Protein AF-A0A7X9HTW2-F1 (afdb_monomer_lite)

Radius of gyration: 20.43 Å; chains: 1; bounding box: 56×46×60 Å

Foldseek 3Di:
DVLLVLLVVLVCQQQPDDPDADPVRHGQDGSNCCQCCQLLVLLPDDPDPPDDNPPFPPQVSVVVCVVVVVRSLVSLVSLLVSLVSSLVSLVVQLPDPVHPNLVSLQSNLVSLVSNLSSLLVVLLVVLVVLVVVLPPPPVDDDDPDDDDPDDPVVNLVSLLVSLVVNLVSLVVSLVSLVVSLVSCVVRDDPVCNVSVVLSSCLSNQVSVLSNVCSVPDRSNRDDDDSNHPPVSQDPSNVVSD

pLDDT: mean 85.93, std 16.53, range [37.41, 98.69]

Sequence (241 aa):
YDKARRAFELIDLITETRSENYQDGTPVLSKHDILFFTLSYYIYSYVSKGKPYPRIFPGEALSKINANRTEYLREIYEIASMAKEASMLFSEVAADPRCNTKLAKRFLYEVENYYCLAEDFLALIKMMDIADELKMPSNDGDDDNCNDNCNDNCTDTYRKTIIEKIKNMALERKIGRLVLMTRLEETKEEFLLASHMRNHSIFMQFFADLEGYLANTRPEEVKLNFYDMRYLESEAFKKLR

Secondary structure (DSSP, 8-state):
-HHHHHHHHHHHHHHPPP--B-TTSPBPPPHHHHIIIIITHHHH----TTS----STTHHHHHHHHHTHHHHHHHHHHHHHHHHHHHHHHHHHHH-TTS-HHHHHHHHHHHHHHHHHHHHHHHHHHHHHHHHTTT---S--------S-S-HHHHHHHHHHHHHHHHHHHHHHHHHHHHHHHHHHHHS-HHHHHHHHHHHHHHHHHHHHHHHHHHHS-GGG----TT--GGG--HHHHHH-

Structure (mmCIF, N/CA/C/O backbone):
data_AF-A0A7X9HTW2-F1
#
_entry.id   AF-A0A7X9HTW2-F1
#
loop_
_atom_site.group_PDB
_atom_site.id
_atom_site.type_symbol
_atom_site.label_atom_id
_atom_site.label_alt_id
_atom_site.label_comp_id
_atom_site.label_asym_id
_atom_site.label_entity_id
_atom_site.label_seq_id
_atom_site.pdbx_PDB_ins_code
_atom_site.Cartn_x
_atom_site.Cartn_y
_atom_site.Cartn_z
_atom_site.occupancy
_atom_site.B_iso_or_equiv
_atom_site.auth_seq_id
_atom_site.auth_comp_id
_atom_site.auth_asym_id
_atom_site.auth_atom_id
_atom_site.pdbx_PDB_model_num
ATOM 1 N N . TYR A 1 1 ? 5.437 0.315 -29.042 1.00 76.06 1 TYR A N 1
ATOM 2 C CA . TYR A 1 1 ? 6.368 1.393 -28.662 1.00 76.06 1 TYR A CA 1
ATOM 3 C C . TYR A 1 1 ? 5.668 2.511 -27.896 1.00 76.06 1 TYR A C 1
ATOM 5 O O . TYR A 1 1 ? 6.104 2.776 -26.785 1.00 76.06 1 TYR A O 1
ATOM 13 N N . ASP A 1 2 ? 4.562 3.090 -28.385 1.00 93.06 2 ASP A N 1
ATOM 14 C CA . ASP A 1 2 ? 3.887 4.208 -27.689 1.00 93.06 2 ASP A CA 1
ATOM 15 C C . ASP A 1 2 ? 3.425 3.887 -26.260 1.00 93.06 2 ASP A C 1
ATOM 17 O O . ASP A 1 2 ? 3.603 4.708 -25.368 1.00 93.06 2 ASP A O 1
ATOM 21 N N . LYS A 1 3 ? 2.918 2.668 -26.015 1.00 95.56 3 LYS A N 1
ATOM 22 C CA . LYS A 1 3 ? 2.496 2.222 -24.672 1.00 95.56 3 LYS A CA 1
ATOM 23 C C . LYS A 1 3 ? 3.639 2.241 -23.659 1.00 95.56 3 LYS A C 1
ATOM 25 O O . LYS A 1 3 ? 3.479 2.766 -22.567 1.00 95.56 3 LYS A O 1
ATOM 30 N N . ALA A 1 4 ? 4.798 1.702 -24.041 1.00 95.06 4 ALA A N 1
ATOM 31 C CA . ALA A 1 4 ? 5.977 1.702 -23.183 1.00 95.06 4 ALA A CA 1
ATOM 32 C C . ALA A 1 4 ? 6.474 3.133 -22.933 1.00 95.06 4 ALA A C 1
ATOM 34 O O . ALA A 1 4 ? 6.753 3.473 -21.792 1.00 95.06 4 ALA A O 1
ATOM 35 N N . ARG A 1 5 ? 6.521 3.983 -23.973 1.00 97.19 5 ARG A N 1
ATOM 36 C CA . ARG A 1 5 ? 6.909 5.395 -23.827 1.00 97.19 5 ARG A CA 1
ATOM 37 C C . ARG A 1 5 ? 6.004 6.117 -22.828 1.00 97.19 5 ARG A C 1
ATOM 39 O O . ARG A 1 5 ? 6.511 6.691 -21.878 1.00 97.19 5 ARG A O 1
ATOM 46 N N . ARG A 1 6 ? 4.683 6.014 -22.997 1.00 97.94 6 ARG A N 1
ATOM 47 C CA . ARG A 1 6 ? 3.708 6.615 -22.078 1.00 97.94 6 ARG A CA 1
ATOM 48 C C . ARG A 1 6 ? 3.865 6.094 -20.649 1.00 97.94 6 ARG A C 1
ATOM 50 O O . ARG A 1 6 ? 3.811 6.870 -19.705 1.00 97.94 6 ARG A O 1
ATOM 57 N N . ALA A 1 7 ? 4.077 4.791 -20.482 1.00 97.75 7 ALA A N 1
ATOM 58 C CA . ALA A 1 7 ? 4.269 4.211 -19.159 1.00 97.75 7 ALA A CA 1
ATOM 59 C C . ALA A 1 7 ? 5.541 4.742 -18.470 1.00 97.75 7 ALA A C 1
ATOM 61 O O . ALA A 1 7 ? 5.517 4.990 -17.268 1.00 97.75 7 ALA A O 1
ATOM 62 N N . PHE A 1 8 ? 6.620 4.979 -19.224 1.00 97.81 8 PHE A N 1
ATOM 63 C CA . PHE A 1 8 ? 7.820 5.633 -18.698 1.00 97.81 8 PHE A CA 1
ATOM 64 C C . PHE A 1 8 ? 7.604 7.115 -18.387 1.00 97.81 8 PHE A C 1
ATOM 66 O O . PHE A 1 8 ? 7.997 7.540 -17.311 1.00 97.81 8 PHE A O 1
ATOM 73 N N . GLU A 1 9 ? 6.899 7.869 -19.236 1.00 98.06 9 GLU A N 1
ATOM 74 C CA . GLU A 1 9 ? 6.529 9.265 -18.938 1.00 98.06 9 GLU A CA 1
ATOM 75 C C . GLU A 1 9 ? 5.760 9.375 -17.607 1.00 98.06 9 GLU A C 1
ATOM 77 O O . GLU A 1 9 ? 5.984 10.293 -16.824 1.00 98.06 9 GLU A O 1
ATOM 82 N N . LEU A 1 10 ? 4.870 8.419 -17.320 1.00 98.31 10 LEU A N 1
ATOM 83 C CA . LEU A 1 10 ? 4.146 8.357 -16.047 1.00 98.31 10 LEU A CA 1
ATOM 84 C C . LEU A 1 10 ? 5.067 8.042 -14.862 1.00 98.31 10 LEU A C 1
ATOM 86 O O . LEU A 1 10 ? 4.912 8.646 -13.803 1.00 98.31 10 LEU A O 1
ATOM 90 N N . ILE A 1 11 ? 6.021 7.118 -15.023 1.00 97.12 11 ILE A N 1
ATOM 91 C CA . ILE A 1 11 ? 7.034 6.838 -13.991 1.00 97.12 11 ILE A CA 1
ATOM 92 C C . ILE A 1 11 ? 7.861 8.095 -13.712 1.00 97.12 11 ILE A C 1
ATOM 94 O O . ILE A 1 11 ? 8.059 8.438 -12.546 1.00 97.12 11 ILE A O 1
ATOM 98 N N . ASP A 1 12 ? 8.305 8.789 -14.758 1.00 96.44 12 ASP A N 1
ATOM 99 C CA . ASP A 1 12 ? 9.094 10.012 -14.630 1.00 96.44 12 ASP A CA 1
ATOM 100 C C . ASP A 1 12 ? 8.301 11.078 -13.861 1.00 96.44 12 ASP A C 1
ATOM 102 O O . ASP A 1 12 ? 8.821 11.649 -12.911 1.00 96.44 12 ASP A O 1
ATOM 106 N N . LEU A 1 13 ? 7.011 11.268 -14.161 1.00 95.81 13 LEU A N 1
ATOM 107 C CA . LEU A 1 13 ? 6.145 12.199 -13.422 1.00 95.81 13 LEU A CA 1
ATOM 108 C C . LEU A 1 13 ? 5.914 11.798 -11.954 1.00 95.81 13 LEU A C 1
ATOM 110 O O . LEU A 1 13 ? 5.811 12.665 -11.087 1.00 95.81 13 LEU A O 1
ATOM 114 N N . ILE A 1 14 ? 5.812 10.499 -11.655 1.00 95.62 14 ILE A N 1
ATOM 115 C CA . ILE A 1 14 ? 5.682 10.001 -10.275 1.00 95.62 14 ILE A CA 1
ATOM 116 C C . ILE A 1 14 ? 6.979 10.233 -9.486 1.00 95.62 14 ILE A C 1
ATOM 118 O O . ILE A 1 14 ? 6.933 10.547 -8.296 1.00 95.62 14 ILE A O 1
ATOM 122 N N . THR A 1 15 ? 8.127 10.047 -10.135 1.00 92.94 15 THR A N 1
ATOM 123 C CA . THR A 1 15 ? 9.451 10.031 -9.494 1.00 92.94 15 THR A CA 1
ATOM 124 C C . THR A 1 15 ? 10.238 11.330 -9.664 1.00 92.94 15 THR A C 1
ATOM 126 O O . THR A 1 15 ? 11.350 11.441 -9.150 1.00 92.94 15 THR A O 1
ATOM 129 N N . GLU A 1 16 ? 9.650 12.335 -10.312 1.00 89.44 16 GLU A N 1
ATOM 130 C CA . GLU A 1 16 ? 10.220 13.667 -10.472 1.00 89.44 16 GLU A CA 1
ATOM 131 C C . GLU A 1 16 ? 10.498 14.316 -9.108 1.00 89.44 16 GLU A C 1
ATOM 133 O O . GLU A 1 16 ? 9.605 14.513 -8.275 1.00 89.44 16 GLU A O 1
ATOM 138 N N . THR A 1 17 ? 11.755 14.700 -8.891 1.00 82.44 17 THR A N 1
ATOM 139 C CA . THR A 1 17 ? 12.153 15.528 -7.752 1.00 82.44 17 THR A CA 1
ATOM 140 C C . THR A 1 17 ? 11.845 16.989 -8.051 1.00 82.44 17 THR A C 1
ATOM 142 O O . THR A 1 17 ? 12.382 17.546 -9.010 1.00 82.44 17 THR A O 1
ATOM 145 N N . ARG A 1 18 ? 11.036 17.634 -7.207 1.00 78.62 18 ARG A N 1
ATOM 146 C CA . ARG A 1 18 ? 10.762 19.075 -7.294 1.00 78.62 18 ARG A CA 1
ATOM 147 C C . ARG A 1 18 ? 11.547 19.818 -6.223 1.00 78.62 18 ARG A C 1
ATOM 149 O O . ARG A 1 18 ? 11.549 19.412 -5.068 1.00 78.62 18 ARG A O 1
ATOM 156 N N . SER A 1 19 ? 12.194 20.913 -6.608 1.00 74.94 19 SER A N 1
ATOM 157 C CA . SER A 1 19 ? 12.917 21.817 -5.698 1.00 74.94 19 SER A CA 1
ATOM 158 C C . SER A 1 19 ? 12.235 23.181 -5.573 1.00 74.94 19 SER A C 1
ATOM 160 O O . SER A 1 19 ? 12.873 24.173 -5.225 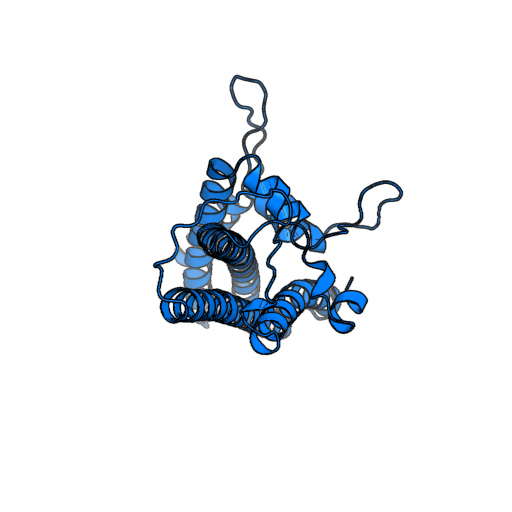1.00 74.94 19 SER A O 1
ATOM 162 N N . GLU A 1 20 ? 10.960 23.251 -5.948 1.00 82.94 20 GLU A N 1
ATOM 163 C CA . GLU A 1 20 ? 10.170 24.474 -5.921 1.00 82.94 20 GLU A CA 1
ATOM 164 C C . GLU A 1 20 ? 9.669 24.758 -4.507 1.00 82.94 20 GLU A C 1
ATOM 166 O O . GLU A 1 20 ? 9.340 23.842 -3.751 1.00 82.94 20 GLU A O 1
ATOM 171 N N . ASN A 1 21 ? 9.566 26.042 -4.177 1.00 84.25 21 ASN A N 1
ATOM 172 C CA . ASN A 1 21 ? 8.956 26.513 -2.943 1.00 84.25 21 ASN A CA 1
ATOM 173 C C . ASN A 1 21 ? 7.730 27.365 -3.286 1.00 84.25 21 ASN A C 1
ATOM 175 O O . ASN A 1 21 ? 7.731 28.100 -4.277 1.00 84.25 21 ASN A O 1
ATOM 179 N N . TYR A 1 22 ? 6.707 27.305 -2.441 1.00 78.38 22 TYR A N 1
ATOM 180 C CA . TYR A 1 22 ? 5.635 28.289 -2.414 1.00 78.38 22 TYR A CA 1
ATOM 181 C C . TYR A 1 22 ? 6.190 29.686 -2.084 1.00 78.38 22 TYR A C 1
ATOM 183 O O . TYR A 1 22 ? 7.324 29.848 -1.626 1.00 78.38 22 TYR A O 1
ATOM 191 N N . GLN A 1 23 ? 5.380 30.726 -2.313 1.00 79.81 23 GLN A N 1
ATOM 192 C CA . GLN A 1 23 ? 5.780 32.124 -2.083 1.00 79.81 23 GLN A CA 1
ATOM 193 C C . GLN A 1 23 ? 6.177 32.417 -0.626 1.00 79.81 23 GLN A C 1
ATOM 195 O O . GLN A 1 23 ? 6.944 33.343 -0.377 1.00 79.81 23 GLN A O 1
ATOM 200 N N . ASP A 1 24 ? 5.679 31.627 0.324 1.00 82.00 24 ASP A N 1
ATOM 201 C CA . ASP A 1 24 ? 6.013 31.708 1.749 1.00 82.00 24 ASP A CA 1
ATOM 202 C C . ASP A 1 24 ? 7.330 30.992 2.119 1.00 82.00 24 ASP A C 1
ATOM 204 O O . ASP A 1 24 ? 7.720 30.968 3.286 1.00 82.00 24 ASP A O 1
ATOM 208 N N . GLY A 1 25 ? 8.033 30.424 1.134 1.00 78.38 25 GLY A N 1
ATOM 209 C CA . GLY A 1 25 ? 9.289 29.702 1.316 1.00 78.38 25 GLY A CA 1
ATOM 210 C C . GLY A 1 25 ? 9.124 28.238 1.728 1.00 78.38 25 GLY A C 1
ATOM 211 O O . GLY A 1 25 ? 10.135 27.557 1.904 1.00 78.38 25 GLY A O 1
ATOM 212 N N . THR A 1 26 ? 7.895 27.730 1.867 1.00 78.94 26 THR A N 1
ATOM 213 C CA . THR A 1 26 ? 7.664 26.307 2.146 1.00 78.94 26 THR A CA 1
ATOM 214 C C . THR A 1 26 ? 7.867 25.461 0.884 1.00 78.94 26 THR A C 1
ATOM 216 O O . THR A 1 26 ? 7.438 25.866 -0.196 1.00 78.94 26 THR A O 1
ATOM 219 N N . PRO A 1 27 ? 8.528 24.293 0.966 1.00 80.12 27 PRO A N 1
ATOM 220 C CA . PRO A 1 27 ? 8.744 23.445 -0.202 1.00 80.12 27 PRO A CA 1
ATOM 221 C C . PRO A 1 27 ? 7.430 22.856 -0.719 1.00 80.12 27 PRO A C 1
ATOM 223 O O . PRO A 1 27 ? 6.589 22.395 0.058 1.00 80.12 27 PRO A O 1
ATOM 226 N N . VAL A 1 28 ? 7.271 22.840 -2.043 1.00 83.69 28 VAL A N 1
ATOM 227 C CA . VAL A 1 28 ? 6.151 22.171 -2.713 1.00 83.69 28 VAL A CA 1
ATOM 228 C C . VAL A 1 28 ? 6.288 20.665 -2.501 1.00 83.69 28 VAL A C 1
ATOM 230 O O . VAL A 1 28 ? 7.366 20.096 -2.677 1.00 83.69 28 VAL A O 1
ATOM 233 N N . LEU A 1 29 ? 5.192 20.000 -2.130 1.00 86.56 29 LEU A N 1
ATOM 234 C CA . LEU A 1 29 ? 5.192 18.550 -1.968 1.00 86.56 29 LEU A CA 1
ATOM 235 C C . LEU A 1 29 ? 5.478 17.872 -3.310 1.00 86.56 29 LEU A C 1
ATOM 237 O O . LEU A 1 29 ? 4.747 18.056 -4.282 1.00 86.56 29 LEU A O 1
ATOM 241 N N . SER A 1 30 ? 6.537 17.067 -3.353 1.00 89.94 30 SER A N 1
ATOM 242 C CA . SER A 1 30 ? 6.873 16.259 -4.520 1.00 89.94 30 SER A CA 1
ATOM 243 C C . SER A 1 30 ? 6.305 14.843 -4.375 1.00 89.94 30 SER A C 1
ATOM 245 O O . SER A 1 30 ? 6.321 14.252 -3.289 1.00 89.94 30 SER A O 1
ATOM 247 N N . LYS A 1 31 ? 5.822 14.267 -5.481 1.00 93.75 31 LYS A N 1
ATOM 248 C CA . LYS A 1 31 ? 5.358 12.870 -5.520 1.00 93.75 31 LYS A CA 1
ATOM 249 C C . LYS A 1 31 ? 6.477 11.905 -5.147 1.00 93.75 31 LYS A C 1
ATOM 251 O O . LYS A 1 31 ? 6.227 10.967 -4.395 1.00 93.75 31 LYS A O 1
ATOM 256 N N . HIS A 1 32 ? 7.702 12.196 -5.589 1.00 91.62 32 HIS A N 1
ATOM 257 C CA . HIS A 1 32 ? 8.911 11.484 -5.191 1.00 91.62 32 HIS A CA 1
ATOM 258 C C . HIS A 1 32 ? 9.043 11.406 -3.662 1.00 91.62 32 HIS A C 1
ATOM 260 O O . HIS A 1 32 ? 9.155 10.313 -3.100 1.00 91.62 32 HIS A O 1
ATOM 266 N N . ASP A 1 33 ? 8.971 12.541 -2.962 1.00 89.56 33 ASP A N 1
ATOM 267 C CA . ASP A 1 33 ? 9.179 12.559 -1.513 1.00 89.56 33 ASP A CA 1
ATOM 268 C C . ASP A 1 33 ? 8.017 11.943 -0.742 1.00 89.56 33 ASP A C 1
ATOM 270 O O . ASP A 1 33 ? 8.209 11.316 0.307 1.00 89.56 33 ASP A O 1
ATOM 274 N N . ILE A 1 34 ? 6.799 12.079 -1.264 1.00 92.50 34 ILE A N 1
ATOM 275 C CA . ILE A 1 34 ? 5.641 11.376 -0.725 1.00 92.50 34 ILE A CA 1
ATOM 276 C C . ILE A 1 34 ? 5.858 9.870 -0.863 1.00 92.50 34 ILE A C 1
ATOM 278 O O . ILE A 1 34 ? 5.851 9.163 0.145 1.00 92.50 34 ILE A O 1
ATOM 282 N N . LEU A 1 35 ? 6.123 9.379 -2.071 1.00 92.19 35 LEU A N 1
ATOM 283 C CA . LEU A 1 35 ? 6.266 7.958 -2.358 1.00 92.19 35 LEU A CA 1
ATOM 284 C C . LEU A 1 35 ? 7.395 7.314 -1.542 1.00 92.19 35 LEU A C 1
ATOM 286 O O . LEU A 1 35 ? 7.168 6.303 -0.872 1.00 92.19 35 LEU A O 1
ATOM 290 N N . PHE A 1 36 ? 8.592 7.906 -1.549 1.00 87.69 36 PHE A N 1
ATOM 291 C CA . PHE A 1 36 ? 9.786 7.285 -0.970 1.00 87.69 36 PHE A CA 1
ATOM 292 C C . PHE A 1 36 ? 10.036 7.647 0.499 1.00 87.69 36 PHE A C 1
ATOM 294 O O . PHE A 1 36 ? 10.498 6.794 1.257 1.00 87.69 36 PHE A O 1
ATOM 301 N N . PHE A 1 37 ? 9.697 8.863 0.941 1.00 85.62 37 PHE A N 1
ATOM 302 C CA . PHE A 1 37 ? 10.000 9.329 2.305 1.00 85.62 37 PHE A CA 1
ATOM 303 C C . PHE A 1 37 ? 8.778 9.480 3.210 1.00 85.62 37 PHE A C 1
ATOM 305 O O . PHE A 1 37 ? 8.940 9.770 4.396 1.00 85.62 37 PHE A O 1
ATOM 312 N N . THR A 1 38 ? 7.563 9.293 2.689 1.00 89.88 38 THR A N 1
ATOM 313 C CA . THR A 1 38 ? 6.340 9.267 3.506 1.00 89.88 38 THR A CA 1
ATOM 314 C C . THR A 1 38 ? 5.698 7.890 3.471 1.00 89.88 38 THR A C 1
ATOM 316 O O . THR A 1 38 ? 5.637 7.221 4.499 1.00 89.88 38 THR A O 1
ATOM 319 N N . LEU A 1 39 ? 5.285 7.424 2.293 1.00 91.56 39 LEU A N 1
ATOM 320 C CA . LEU A 1 39 ? 4.570 6.159 2.164 1.00 91.56 39 LEU A CA 1
ATOM 321 C C . LEU A 1 39 ? 5.516 4.965 2.369 1.00 91.56 39 LEU A C 1
ATOM 323 O O . LEU A 1 39 ? 5.221 4.050 3.133 1.00 91.56 39 LEU A O 1
ATOM 327 N N . SER A 1 40 ? 6.701 5.003 1.753 1.00 86.12 40 SER A N 1
ATOM 328 C CA . SER A 1 40 ? 7.719 3.952 1.901 1.00 86.12 40 SER A CA 1
ATOM 329 C C . SER A 1 40 ? 8.647 4.166 3.100 1.00 86.12 40 SER A C 1
ATOM 331 O O . SER A 1 40 ? 9.658 3.482 3.221 1.00 86.12 40 SER A O 1
ATOM 333 N N . TYR A 1 41 ? 8.358 5.114 3.994 1.00 73.56 41 TYR A N 1
ATOM 334 C CA . TYR A 1 41 ? 9.289 5.519 5.055 1.00 73.56 41 TYR A CA 1
ATOM 335 C C . TYR A 1 41 ? 9.827 4.332 5.879 1.00 73.56 41 TYR A C 1
ATOM 337 O O . TYR A 1 41 ? 11.034 4.192 6.077 1.00 73.56 41 TYR A O 1
ATOM 345 N N . TYR A 1 42 ? 8.933 3.418 6.255 1.00 69.25 42 TYR A N 1
ATOM 346 C CA . TYR A 1 42 ? 9.215 2.227 7.064 1.00 69.25 42 TYR A CA 1
ATOM 347 C C . TYR A 1 42 ? 10.028 1.144 6.333 1.00 69.25 42 TYR A C 1
ATOM 349 O O . TYR A 1 42 ? 10.496 0.192 6.952 1.00 69.25 42 TYR A O 1
ATOM 357 N N . ILE A 1 43 ? 10.193 1.292 5.017 1.00 68.38 43 ILE A N 1
ATOM 358 C CA . ILE A 1 43 ? 10.969 0.406 4.144 1.00 68.38 43 ILE A CA 1
ATOM 359 C C . ILE A 1 43 ? 12.430 0.880 4.068 1.00 68.38 43 ILE A C 1
ATOM 361 O O . ILE A 1 43 ? 13.348 0.063 4.004 1.00 68.38 43 ILE A O 1
ATOM 365 N N . TYR A 1 44 ? 12.657 2.196 4.124 1.00 55.69 44 TYR A N 1
ATOM 366 C CA . TYR A 1 44 ? 13.970 2.815 3.904 1.00 55.69 44 TYR A CA 1
ATOM 367 C C . TYR A 1 44 ? 14.632 3.375 5.174 1.00 55.69 44 TYR A C 1
ATOM 369 O O . TYR A 1 44 ? 15.784 3.815 5.132 1.00 55.69 44 TYR A O 1
ATOM 377 N N . SER A 1 45 ? 13.944 3.368 6.320 1.00 53.09 45 SER A N 1
ATOM 378 C CA . SER A 1 45 ? 14.494 3.872 7.578 1.00 53.09 45 SER A CA 1
ATOM 379 C C . SER A 1 45 ? 15.513 2.900 8.185 1.00 53.09 45 SER A C 1
ATOM 381 O O . SER A 1 45 ? 15.157 1.923 8.847 1.00 53.09 45 SER A O 1
ATOM 383 N N . TYR A 1 46 ? 16.800 3.200 8.013 1.00 51.44 46 TYR A N 1
ATOM 384 C CA . TYR A 1 46 ? 17.865 2.640 8.846 1.00 51.44 46 TYR A CA 1
ATOM 385 C C . TYR A 1 46 ? 17.654 3.041 10.314 1.00 51.44 46 TYR A C 1
ATOM 387 O O . TYR A 1 46 ? 17.222 4.160 10.607 1.00 51.44 46 TYR A O 1
ATOM 395 N N . VAL A 1 47 ? 18.018 2.160 11.253 1.00 53.00 47 VAL A N 1
ATOM 396 C CA . VAL A 1 47 ? 18.090 2.494 12.684 1.00 53.00 47 VAL A CA 1
ATOM 397 C C . VAL A 1 47 ? 19.186 3.546 12.880 1.00 53.00 47 VAL A C 1
ATOM 399 O O . VAL A 1 47 ? 20.355 3.222 13.080 1.00 53.00 47 VAL A O 1
ATOM 402 N N . SER A 1 48 ? 18.838 4.829 12.798 1.00 44.06 48 SER A N 1
ATOM 403 C CA . SER A 1 48 ? 19.775 5.906 13.113 1.00 44.06 48 SER A CA 1
ATOM 404 C C . SER A 1 48 ? 19.676 6.253 14.595 1.00 44.06 48 SER A C 1
ATOM 406 O O . SER A 1 48 ? 18.603 6.608 15.091 1.00 44.06 48 SER A O 1
ATOM 408 N N . LYS A 1 49 ? 20.802 6.160 15.306 1.00 42.69 49 LYS A N 1
ATOM 409 C CA . LYS A 1 49 ? 20.908 6.487 16.733 1.00 42.69 49 LYS A CA 1
ATOM 410 C C . LYS A 1 49 ? 20.335 7.887 17.008 1.00 42.69 49 LYS A C 1
ATOM 412 O O . LYS A 1 49 ? 20.825 8.869 16.464 1.00 42.69 49 LYS A O 1
ATOM 417 N N . GLY A 1 50 ? 19.310 7.971 17.858 1.00 50.78 50 GLY A N 1
ATOM 418 C CA . GLY A 1 50 ? 18.713 9.238 18.305 1.00 50.78 50 GLY A CA 1
ATOM 419 C C . GLY A 1 50 ? 17.595 9.810 17.427 1.00 50.78 50 GLY A C 1
ATOM 420 O O . GLY A 1 50 ? 16.943 10.754 17.865 1.00 50.78 50 GLY A O 1
ATOM 421 N N . LYS A 1 51 ? 17.313 9.241 16.245 1.00 41.69 51 LYS A N 1
ATOM 422 C CA . LYS A 1 51 ? 16.051 9.522 15.536 1.00 41.69 51 LYS A CA 1
ATOM 423 C C . LYS A 1 51 ? 15.008 8.467 15.910 1.00 41.69 51 LYS A C 1
ATOM 425 O O . LYS A 1 51 ? 15.394 7.358 16.295 1.00 41.69 51 LYS A O 1
ATOM 430 N N . PRO A 1 52 ? 13.704 8.769 15.813 1.00 44.50 52 PRO A N 1
ATOM 431 C CA . PRO A 1 52 ? 12.686 7.742 15.945 1.00 44.50 52 PRO A CA 1
ATOM 432 C C . PRO A 1 52 ? 12.940 6.701 14.847 1.00 44.50 52 PRO A C 1
ATOM 434 O O . PRO A 1 5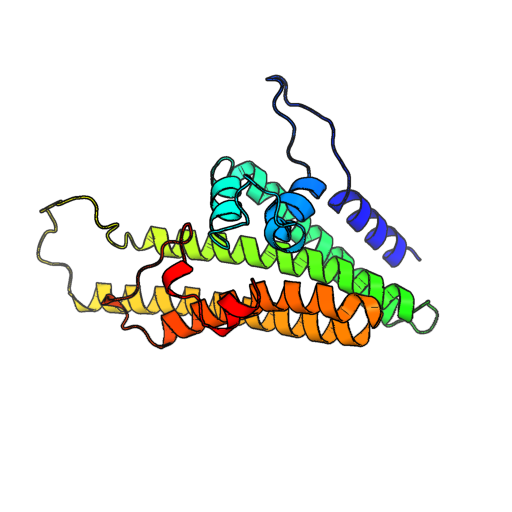2 ? 12.776 6.988 13.667 1.00 44.50 52 PRO A O 1
ATOM 437 N N . TYR A 1 53 ? 13.403 5.501 15.215 1.00 54.09 53 TYR A N 1
ATOM 438 C CA . TYR A 1 53 ? 13.028 4.321 14.433 1.00 54.09 53 TYR A CA 1
ATOM 439 C C . TYR A 1 53 ? 11.512 4.357 14.366 1.00 54.09 53 TYR A C 1
ATOM 441 O O . TYR A 1 53 ? 10.958 4.614 15.439 1.00 54.09 53 TYR A O 1
ATOM 449 N N . PRO A 1 54 ? 10.855 4.147 13.217 1.00 58.34 54 PRO A N 1
ATOM 450 C CA . PRO A 1 54 ? 9.425 4.348 13.169 1.00 58.34 54 PRO A CA 1
ATOM 451 C C . PRO A 1 54 ? 8.760 3.487 14.242 1.00 58.34 54 PRO A C 1
ATOM 453 O O . PRO A 1 54 ? 8.774 2.251 14.176 1.00 58.34 54 PRO A O 1
ATOM 456 N N . ARG A 1 55 ? 8.304 4.121 15.327 1.00 66.44 55 ARG A N 1
ATOM 457 C CA . ARG A 1 55 ? 7.890 3.398 16.541 1.00 66.44 55 ARG A CA 1
ATOM 458 C C . ARG A 1 55 ? 6.452 2.953 16.400 1.00 66.44 55 ARG A C 1
ATOM 460 O O . ARG A 1 55 ? 6.074 1.943 16.994 1.00 66.44 55 ARG A O 1
ATOM 467 N N . ILE A 1 56 ? 5.706 3.695 15.595 1.00 77.31 56 ILE A N 1
ATOM 468 C CA . ILE A 1 56 ? 4.268 3.604 15.487 1.00 77.31 56 ILE A CA 1
ATOM 469 C C . ILE A 1 56 ? 3.923 3.528 14.001 1.00 77.31 56 ILE A C 1
ATOM 471 O O . ILE A 1 56 ? 3.826 4.544 13.316 1.00 77.31 56 ILE A O 1
ATOM 475 N N . PHE A 1 57 ? 3.831 2.309 13.473 1.00 83.25 57 PHE A N 1
ATOM 476 C CA . PHE A 1 57 ? 3.339 2.068 12.118 1.00 83.25 57 PHE A CA 1
ATOM 477 C C . PHE A 1 57 ? 1.812 1.931 12.144 1.00 83.25 57 PHE A C 1
ATOM 479 O O . PHE A 1 57 ? 1.302 1.272 13.049 1.00 83.25 57 PHE A O 1
ATOM 486 N N . PRO A 1 58 ? 1.071 2.502 11.177 1.00 87.94 58 PRO A N 1
ATOM 487 C CA . PRO A 1 58 ? 1.450 3.523 10.184 1.00 87.94 58 PRO A CA 1
ATOM 488 C C . PRO A 1 58 ? 1.352 4.975 10.718 1.00 87.94 58 PRO A C 1
ATOM 490 O O . PRO A 1 58 ? 1.415 5.931 9.943 1.00 87.94 58 PRO A O 1
ATOM 493 N N . GLY A 1 59 ? 1.169 5.152 12.031 1.00 88.88 59 GLY A N 1
ATOM 494 C CA . GLY A 1 59 ? 0.786 6.415 12.671 1.00 88.88 59 GLY A CA 1
ATOM 495 C C . GLY A 1 59 ? 1.680 7.632 12.405 1.00 88.88 59 GLY A C 1
ATOM 496 O O . GLY A 1 59 ? 1.163 8.745 12.319 1.00 88.88 59 GLY A O 1
ATOM 497 N N . GLU A 1 60 ? 2.992 7.466 12.215 1.00 87.06 60 GLU A N 1
ATOM 498 C CA . GLU A 1 60 ? 3.885 8.599 11.899 1.00 87.06 60 GLU A CA 1
ATOM 499 C C . GLU A 1 60 ? 3.629 9.146 10.488 1.00 87.06 60 GLU A C 1
ATOM 501 O O . GLU A 1 60 ? 3.537 10.360 10.292 1.00 87.06 60 GLU A O 1
ATOM 506 N N . ALA A 1 61 ? 3.452 8.257 9.505 1.00 90.81 61 ALA A N 1
ATOM 507 C CA . ALA A 1 61 ? 3.110 8.660 8.145 1.00 90.81 61 ALA A CA 1
ATOM 508 C C . ALA A 1 61 ? 1.704 9.277 8.085 1.00 90.81 61 ALA A C 1
ATOM 510 O O . ALA A 1 61 ? 1.527 10.313 7.446 1.00 90.81 61 ALA A O 1
ATOM 511 N N . LEU A 1 62 ? 0.730 8.709 8.806 1.00 93.19 62 LEU A N 1
ATOM 512 C CA . LEU A 1 62 ? -0.619 9.280 8.890 1.00 93.19 62 LEU A CA 1
ATOM 513 C C . LEU A 1 62 ? -0.627 10.656 9.567 1.00 93.19 62 LEU A C 1
ATOM 515 O O . LEU A 1 62 ? -1.271 11.571 9.061 1.00 93.19 62 LEU A O 1
ATOM 519 N N . SER A 1 63 ? 0.145 10.844 10.642 1.00 91.88 63 SER A N 1
ATOM 520 C CA . SER A 1 63 ? 0.337 12.157 11.280 1.00 91.88 63 SER A CA 1
ATOM 521 C C . SER A 1 63 ? 0.864 13.195 10.287 1.00 91.88 63 SER A C 1
ATOM 523 O O . SER A 1 63 ? 0.335 14.302 10.196 1.00 91.88 63 SER A O 1
ATOM 525 N N . LYS A 1 64 ? 1.886 12.827 9.503 1.00 91.38 64 LYS A N 1
ATOM 526 C CA . LYS A 1 64 ? 2.486 13.712 8.495 1.00 91.38 64 LYS A CA 1
ATOM 527 C C . LYS A 1 64 ? 1.501 14.061 7.378 1.00 91.38 64 LYS A C 1
ATOM 529 O O . LYS A 1 64 ? 1.423 15.223 6.991 1.00 91.38 64 LYS A O 1
ATOM 534 N N . ILE A 1 65 ? 0.749 13.074 6.888 1.00 94.38 65 ILE A N 1
ATOM 535 C CA . ILE A 1 65 ? -0.271 13.274 5.855 1.00 94.38 65 ILE A CA 1
ATOM 536 C C . ILE A 1 65 ? -1.367 14.208 6.374 1.00 94.38 65 ILE A C 1
ATOM 538 O O . ILE A 1 65 ? -1.669 15.203 5.724 1.00 94.38 65 ILE A O 1
ATOM 542 N N . ASN A 1 66 ? -1.918 13.948 7.561 1.00 94.38 66 ASN A N 1
ATOM 543 C CA . ASN A 1 66 ? -3.026 14.737 8.101 1.00 94.38 66 ASN A CA 1
ATOM 544 C C . ASN A 1 66 ? -2.640 16.178 8.462 1.00 94.38 66 ASN A C 1
ATOM 546 O O . ASN A 1 66 ? -3.498 17.056 8.398 1.00 94.38 66 ASN A O 1
ATOM 550 N N . ALA A 1 67 ? -1.364 16.454 8.754 1.00 92.94 67 ALA A N 1
ATOM 551 C CA . ALA A 1 67 ? -0.879 17.817 8.979 1.00 92.94 67 ALA A CA 1
ATOM 552 C C . ALA A 1 67 ? -1.039 18.735 7.748 1.00 92.94 67 ALA A C 1
ATOM 554 O O . ALA A 1 67 ? -1.180 19.944 7.905 1.00 92.94 67 ALA A O 1
ATOM 555 N N . ASN A 1 68 ? -1.044 18.176 6.532 1.00 92.44 68 ASN A N 1
ATOM 556 C CA . ASN A 1 68 ? -1.369 18.897 5.297 1.00 92.44 68 ASN A CA 1
ATOM 557 C C . ASN A 1 68 ? -2.241 18.025 4.379 1.00 92.44 68 ASN A C 1
ATOM 559 O O . ASN A 1 68 ? -1.895 17.702 3.239 1.00 92.44 68 ASN A O 1
ATOM 563 N N . ARG A 1 69 ? -3.375 17.592 4.934 1.00 94.50 69 ARG A N 1
ATOM 564 C CA . ARG A 1 69 ? -4.200 16.514 4.387 1.00 94.50 69 ARG A CA 1
ATOM 565 C C . ARG A 1 69 ? -4.600 16.713 2.927 1.00 94.50 69 ARG A C 1
ATOM 567 O O . ARG A 1 69 ? -4.480 15.779 2.140 1.00 94.50 69 ARG A O 1
ATOM 574 N N . THR A 1 70 ? -5.071 17.907 2.573 1.00 94.88 70 THR A N 1
ATOM 575 C CA . THR A 1 70 ? -5.562 18.216 1.222 1.00 94.88 70 THR A CA 1
ATOM 576 C C . THR A 1 70 ? -4.472 18.035 0.173 1.00 94.88 70 THR A C 1
ATOM 578 O O . THR A 1 70 ? -4.689 17.346 -0.823 1.00 94.88 70 THR A O 1
ATOM 581 N N . GLU A 1 71 ? -3.290 18.603 0.414 1.00 92.50 71 GLU A N 1
ATOM 582 C CA . GLU A 1 71 ? -2.188 18.538 -0.543 1.00 92.50 71 GLU A CA 1
ATOM 583 C C . GLU A 1 71 ? -1.625 17.115 -0.639 1.00 92.50 71 GLU A C 1
ATOM 585 O O . GLU A 1 71 ? -1.474 16.600 -1.743 1.00 92.50 71 GLU A O 1
ATOM 590 N N . TYR A 1 72 ? -1.404 16.424 0.490 1.00 95.81 72 TYR A N 1
ATOM 591 C CA . TYR A 1 72 ? -0.952 15.027 0.455 1.00 95.81 72 TYR A CA 1
ATOM 592 C C . TYR A 1 72 ? -1.941 14.121 -0.276 1.00 95.81 72 TYR A C 1
ATOM 594 O O . TYR A 1 72 ? -1.525 13.316 -1.105 1.00 95.81 72 TYR A O 1
ATOM 602 N N . LEU A 1 73 ? -3.242 14.236 0.005 1.00 97.31 73 LEU A N 1
ATOM 603 C CA . LEU A 1 73 ? -4.242 13.404 -0.657 1.00 97.31 73 LEU A CA 1
ATOM 604 C C . LEU A 1 73 ? -4.289 13.659 -2.160 1.00 97.31 73 LEU A C 1
ATOM 606 O O . LEU A 1 73 ? -4.356 12.687 -2.909 1.00 97.31 73 LEU A O 1
ATOM 610 N N . ARG A 1 74 ? -4.198 14.920 -2.610 1.00 96.06 74 ARG A N 1
ATOM 611 C CA . ARG A 1 74 ? -4.111 15.238 -4.044 1.00 96.06 74 ARG A CA 1
ATOM 612 C C . ARG A 1 74 ? -2.964 14.470 -4.696 1.00 96.06 74 ARG A C 1
ATOM 614 O O . ARG A 1 74 ? -3.183 13.735 -5.655 1.00 96.06 74 ARG A O 1
ATOM 621 N N . GLU A 1 75 ? -1.764 14.584 -4.135 1.00 96.25 75 GLU A 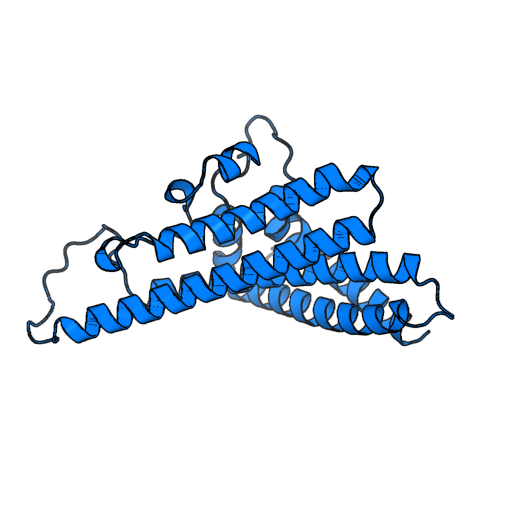N 1
ATOM 622 C CA . GLU A 1 75 ? -0.578 13.938 -4.695 1.00 96.25 75 GLU A CA 1
ATOM 623 C C . GLU A 1 75 ? -0.655 12.402 -4.627 1.00 96.25 75 GLU A C 1
ATOM 625 O O . GLU A 1 75 ? -0.285 11.731 -5.588 1.00 96.25 75 GLU A O 1
ATOM 630 N N . ILE A 1 76 ? -1.174 11.820 -3.536 1.00 98.00 76 ILE A N 1
ATOM 631 C CA . ILE A 1 76 ? -1.329 10.359 -3.401 1.00 98.00 76 ILE A CA 1
ATOM 632 C C . ILE A 1 76 ? -2.354 9.822 -4.412 1.00 98.00 76 ILE A C 1
ATOM 634 O O . ILE A 1 76 ? -2.104 8.786 -5.031 1.00 98.00 76 ILE A O 1
ATOM 638 N N . TYR A 1 77 ? -3.474 10.520 -4.630 1.00 98.31 77 TYR A N 1
ATOM 639 C CA . TYR A 1 77 ? -4.441 10.153 -5.671 1.00 98.31 77 TYR A CA 1
ATOM 640 C C . TYR A 1 77 ? -3.831 10.239 -7.074 1.00 98.31 77 TYR A C 1
ATOM 642 O O . TYR A 1 77 ? -4.069 9.355 -7.899 1.00 98.31 77 TYR A O 1
ATOM 650 N N . GLU A 1 78 ? -3.020 11.262 -7.350 1.00 97.81 78 GLU A N 1
ATOM 651 C CA . GLU A 1 78 ? -2.310 11.377 -8.625 1.00 97.81 78 GLU A CA 1
ATOM 652 C C . GLU A 1 78 ? -1.297 10.240 -8.823 1.00 97.81 78 GLU A C 1
ATOM 654 O O . GLU A 1 78 ? -1.275 9.636 -9.897 1.00 97.81 78 GLU A O 1
ATOM 659 N N . ILE A 1 79 ? -0.518 9.886 -7.792 1.00 98.31 79 ILE A N 1
ATOM 660 C CA . ILE A 1 79 ? 0.379 8.718 -7.818 1.00 98.31 79 ILE A CA 1
ATOM 661 C C . ILE A 1 79 ? -0.421 7.449 -8.124 1.00 98.31 79 ILE A C 1
ATOM 663 O O . ILE A 1 79 ? -0.052 6.707 -9.033 1.00 98.31 79 ILE A O 1
ATOM 667 N N . ALA A 1 80 ? -1.525 7.208 -7.409 1.00 98.56 80 ALA A N 1
ATOM 668 C CA . ALA A 1 80 ? -2.356 6.024 -7.609 1.00 98.56 80 ALA A CA 1
ATOM 669 C C . ALA A 1 80 ? -2.911 5.950 -9.042 1.00 98.56 80 ALA A C 1
ATOM 671 O O . ALA A 1 80 ? -2.829 4.905 -9.689 1.00 98.56 80 ALA A O 1
ATOM 672 N N . SER A 1 81 ? -3.426 7.067 -9.561 1.00 98.62 81 SER A N 1
ATOM 673 C CA . SER A 1 81 ? -3.975 7.163 -10.917 1.00 98.62 81 SER A CA 1
ATOM 674 C C . SER A 1 81 ? -2.920 6.868 -11.987 1.00 98.62 81 SER A C 1
ATOM 676 O O . SER A 1 81 ? -3.112 5.988 -12.830 1.00 98.62 81 SER A O 1
ATOM 678 N N . MET A 1 82 ? -1.765 7.537 -11.914 1.00 98.69 82 MET A N 1
ATOM 679 C CA . MET A 1 82 ? -0.676 7.359 -12.877 1.00 98.69 82 MET A CA 1
ATOM 680 C C . MET A 1 82 ? -0.069 5.956 -12.810 1.00 98.69 82 MET A C 1
ATOM 682 O O . MET A 1 82 ? 0.183 5.339 -13.844 1.00 98.69 82 MET A O 1
ATOM 686 N N . ALA A 1 83 ? 0.127 5.418 -11.605 1.00 98.62 83 ALA A N 1
ATOM 687 C CA . ALA A 1 83 ? 0.670 4.079 -11.408 1.00 98.62 83 ALA A CA 1
ATOM 688 C C . ALA A 1 83 ? -0.281 2.994 -11.939 1.00 98.62 83 ALA A C 1
ATOM 690 O O . ALA A 1 83 ? 0.162 2.025 -12.559 1.00 98.62 83 ALA A O 1
ATOM 691 N N . LYS A 1 84 ? -1.596 3.184 -11.774 1.00 98.62 84 LYS A N 1
ATOM 692 C CA . LYS A 1 84 ? -2.620 2.310 -12.356 1.00 98.62 84 LYS A CA 1
ATOM 693 C C . LYS A 1 84 ? -2.617 2.363 -13.884 1.00 98.62 84 LYS A C 1
ATOM 695 O O . LYS A 1 84 ? -2.652 1.310 -14.519 1.00 98.62 84 LYS A O 1
ATOM 700 N N . GLU A 1 85 ? -2.539 3.555 -14.481 1.00 98.69 85 GLU A N 1
ATOM 701 C CA . GLU A 1 85 ? -2.410 3.707 -15.939 1.00 98.69 85 GLU A CA 1
ATOM 702 C C . GLU A 1 85 ? -1.146 3.003 -16.453 1.00 98.69 85 GLU A C 1
ATOM 704 O O . GLU A 1 85 ? -1.218 2.179 -17.369 1.00 98.69 85 GLU A O 1
ATOM 709 N N . ALA A 1 86 ? -0.000 3.244 -15.814 1.00 98.62 86 ALA A N 1
ATOM 710 C CA . ALA A 1 86 ? 1.262 2.616 -16.183 1.00 98.62 86 ALA A CA 1
ATOM 711 C C . ALA A 1 86 ? 1.223 1.084 -16.029 1.00 98.62 86 ALA A C 1
ATOM 713 O O . ALA A 1 86 ? 1.752 0.378 -16.888 1.00 98.62 86 ALA A O 1
ATOM 714 N N . SER A 1 87 ? 0.562 0.553 -14.993 1.00 98.31 87 SER A N 1
ATOM 715 C CA . SER A 1 87 ? 0.376 -0.893 -14.799 1.00 98.31 87 SER A CA 1
ATOM 716 C C . SER A 1 87 ? -0.423 -1.524 -15.942 1.00 98.31 87 SER A C 1
ATOM 718 O O . SER A 1 87 ? -0.008 -2.552 -16.483 1.00 98.31 87 SER A O 1
ATOM 720 N N . MET A 1 88 ? -1.518 -0.896 -16.385 1.00 98.44 88 MET A N 1
ATOM 721 C CA . MET A 1 88 ? -2.282 -1.388 -17.540 1.00 98.44 88 MET A CA 1
ATOM 722 C C . MET A 1 88 ? -1.416 -1.413 -18.806 1.00 98.44 88 MET A C 1
ATOM 724 O O . MET A 1 88 ? -1.344 -2.430 -19.497 1.00 98.44 88 MET A O 1
ATOM 728 N N . LEU A 1 89 ? -0.679 -0.328 -19.066 1.00 98.50 89 LEU A N 1
ATOM 729 C CA . LEU A 1 89 ? 0.200 -0.221 -20.230 1.00 98.50 89 LEU A CA 1
ATOM 730 C C . LEU A 1 89 ? 1.326 -1.264 -20.206 1.00 98.50 89 LEU A C 1
ATOM 732 O O . LEU A 1 89 ? 1.565 -1.936 -21.212 1.00 98.50 89 LEU A O 1
ATOM 736 N N . PHE A 1 90 ? 2.009 -1.436 -19.071 1.00 97.94 90 PHE A N 1
ATOM 737 C CA . PHE A 1 90 ? 3.072 -2.431 -18.943 1.00 97.94 90 PHE A CA 1
ATOM 738 C C . PHE A 1 90 ? 2.550 -3.865 -18.953 1.00 97.94 90 PHE A C 1
ATOM 740 O O . PHE A 1 90 ? 3.260 -4.733 -19.453 1.00 97.94 90 PHE A O 1
ATOM 747 N N . SER A 1 91 ? 1.326 -4.124 -18.485 1.00 97.44 91 SER A N 1
ATOM 748 C CA . SER A 1 91 ? 0.691 -5.444 -18.599 1.00 97.44 91 SER A CA 1
ATOM 749 C C . SER A 1 91 ? 0.554 -5.862 -20.061 1.00 97.44 91 SER A C 1
ATOM 751 O O . SER A 1 91 ? 0.917 -6.978 -20.430 1.00 97.44 91 SER A O 1
ATOM 753 N N . GLU A 1 92 ? 0.118 -4.942 -20.922 1.00 97.81 92 GLU A N 1
ATOM 754 C CA . GLU A 1 92 ? 0.017 -5.197 -22.358 1.00 97.81 92 GLU A CA 1
ATOM 755 C C . GLU A 1 92 ? 1.393 -5.371 -23.018 1.00 97.81 92 GLU A C 1
ATOM 757 O O . GLU A 1 92 ? 1.576 -6.266 -23.842 1.00 97.81 92 GLU A O 1
ATOM 762 N N . VAL A 1 93 ? 2.385 -4.555 -22.642 1.00 97.19 93 VAL A N 1
ATOM 763 C CA . VAL A 1 93 ? 3.760 -4.680 -23.165 1.00 97.19 93 VAL A CA 1
ATOM 764 C C . VAL A 1 93 ? 4.416 -5.988 -22.706 1.00 97.19 93 VAL A C 1
ATOM 766 O O . VAL A 1 93 ? 5.133 -6.621 -23.477 1.00 97.19 93 VAL A O 1
ATOM 769 N N . ALA A 1 94 ? 4.167 -6.416 -21.469 1.00 96.69 94 ALA A N 1
ATOM 770 C CA . ALA A 1 94 ? 4.684 -7.659 -20.906 1.00 96.69 94 ALA A CA 1
ATOM 771 C C . ALA A 1 94 ? 4.045 -8.912 -21.522 1.00 96.69 94 ALA A C 1
ATOM 773 O O . ALA A 1 94 ? 4.674 -9.972 -21.516 1.00 96.69 94 ALA A O 1
ATOM 774 N N . ALA A 1 95 ? 2.824 -8.791 -22.049 1.00 96.75 95 ALA A N 1
ATOM 775 C CA . ALA A 1 95 ? 2.118 -9.860 -22.745 1.00 96.75 95 ALA A CA 1
ATOM 776 C C . ALA A 1 95 ? 2.524 -9.998 -24.225 1.00 96.75 95 ALA A C 1
ATOM 778 O O . ALA A 1 95 ? 2.278 -11.047 -24.820 1.00 96.75 95 ALA A O 1
ATOM 779 N N . ASP A 1 96 ? 3.145 -8.978 -24.830 1.00 96.44 96 ASP A N 1
ATOM 780 C CA . ASP A 1 96 ? 3.570 -9.015 -26.233 1.00 96.44 96 ASP A CA 1
ATOM 781 C C . ASP A 1 96 ? 4.904 -9.775 -26.392 1.00 96.44 96 ASP A C 1
ATOM 783 O O . ASP A 1 96 ? 5.955 -9.259 -25.996 1.00 96.44 96 ASP A O 1
ATOM 787 N N . PRO A 1 97 ? 4.922 -10.970 -27.020 1.00 94.94 97 PRO A N 1
ATOM 788 C CA . PRO A 1 97 ? 6.136 -11.778 -27.159 1.00 94.94 97 PRO A CA 1
ATOM 789 C C . PRO A 1 97 ? 7.198 -11.141 -28.066 1.00 94.94 97 PRO A C 1
ATOM 791 O O . PRO A 1 97 ? 8.336 -11.605 -28.091 1.00 94.94 97 PRO A O 1
ATOM 794 N N . ARG A 1 98 ? 6.854 -10.086 -28.818 1.00 95.06 98 ARG A N 1
ATOM 795 C CA . ARG A 1 98 ? 7.807 -9.321 -29.638 1.00 95.06 98 ARG A CA 1
ATOM 796 C C . ARG A 1 98 ? 8.610 -8.319 -28.806 1.00 95.06 98 ARG A C 1
ATOM 798 O O . ARG A 1 98 ? 9.608 -7.787 -29.288 1.00 95.06 98 ARG A O 1
ATOM 805 N N . CYS A 1 99 ? 8.168 -8.017 -27.585 1.00 94.75 99 CYS A N 1
ATOM 806 C CA . CYS A 1 99 ? 8.844 -7.116 -26.661 1.00 94.75 99 CYS A CA 1
ATOM 807 C C . CYS A 1 99 ? 9.786 -7.876 -25.717 1.00 94.75 99 CYS A C 1
ATOM 809 O O . CYS A 1 99 ? 9.724 -9.096 -25.573 1.00 94.75 99 CYS A O 1
ATOM 811 N N . ASN A 1 100 ? 10.652 -7.142 -25.012 1.00 95.12 100 ASN A N 1
ATOM 812 C CA . ASN A 1 100 ? 11.410 -7.704 -23.895 1.00 95.12 100 ASN A CA 1
ATOM 813 C C . ASN A 1 100 ? 10.472 -7.916 -22.694 1.00 95.12 100 ASN A C 1
ATOM 815 O O . ASN A 1 100 ? 10.387 -7.077 -21.794 1.00 95.12 100 ASN A O 1
ATOM 819 N N . THR A 1 101 ? 9.748 -9.034 -22.704 1.00 95.38 101 THR A N 1
ATOM 820 C CA . THR A 1 101 ? 8.715 -9.359 -21.710 1.00 95.38 101 THR A CA 1
ATOM 821 C C . THR A 1 101 ? 9.278 -9.441 -20.295 1.00 95.38 101 THR A C 1
ATOM 823 O O . THR A 1 101 ? 8.645 -8.964 -19.357 1.00 95.38 101 THR A O 1
ATOM 826 N N . LYS A 1 102 ? 10.502 -9.961 -20.123 1.00 94.88 102 LYS A N 1
ATOM 827 C CA . LYS A 1 102 ? 11.181 -10.013 -18.819 1.00 94.88 102 LYS A CA 1
ATOM 828 C C . LYS A 1 102 ? 11.390 -8.614 -18.241 1.00 94.88 102 LYS A C 1
ATOM 830 O O . LYS A 1 102 ? 11.085 -8.383 -17.075 1.00 94.88 102 LYS A O 1
ATOM 835 N N . LEU A 1 103 ? 11.894 -7.680 -19.047 1.00 94.69 103 LEU A N 1
ATOM 836 C CA . LEU A 1 103 ? 12.107 -6.303 -18.604 1.00 94.69 103 LEU A CA 1
ATOM 837 C C . LEU A 1 103 ? 10.779 -5.577 -18.357 1.00 94.69 103 LEU A C 1
ATOM 839 O O . LEU A 1 103 ? 10.635 -4.899 -17.345 1.00 94.69 103 LEU A O 1
ATOM 843 N N . ALA A 1 104 ? 9.791 -5.765 -19.233 1.00 96.25 104 ALA A N 1
ATOM 844 C CA . ALA A 1 104 ? 8.465 -5.176 -19.066 1.00 96.25 104 ALA A CA 1
ATOM 845 C C . ALA A 1 104 ? 7.787 -5.636 -17.766 1.00 96.25 104 ALA A C 1
ATOM 847 O O . ALA A 1 104 ? 7.270 -4.803 -17.030 1.00 96.25 104 ALA A O 1
ATOM 848 N N . LYS A 1 105 ? 7.871 -6.929 -17.420 1.00 96.62 105 LYS A N 1
ATOM 849 C CA . LYS A 1 105 ? 7.362 -7.465 -16.144 1.00 96.62 105 LYS A CA 1
ATOM 850 C C . LYS A 1 105 ? 8.030 -6.835 -14.918 1.00 96.62 105 LYS A C 1
ATOM 852 O O . LYS A 1 105 ? 7.383 -6.653 -13.894 1.00 96.62 105 LYS A O 1
ATOM 857 N N . ARG A 1 106 ? 9.310 -6.465 -15.012 1.00 95.75 106 ARG A N 1
ATOM 858 C CA . ARG A 1 106 ? 10.016 -5.789 -13.912 1.00 95.75 106 ARG A CA 1
ATOM 859 C C . ARG A 1 106 ? 9.532 -4.370 -13.680 1.00 95.75 106 ARG A C 1
ATOM 861 O O . ARG A 1 106 ? 9.457 -3.970 -12.523 1.00 95.75 106 ARG A O 1
ATOM 868 N N . PHE A 1 107 ? 9.250 -3.628 -14.749 1.00 96.56 107 PHE A N 1
ATOM 869 C CA . PHE A 1 107 ? 8.672 -2.288 -14.645 1.00 96.56 107 PHE A CA 1
ATOM 870 C C . PHE A 1 107 ? 7.203 -2.339 -14.245 1.00 96.56 107 PHE A C 1
ATOM 872 O O . PHE A 1 107 ? 6.783 -1.526 -13.429 1.00 96.56 107 PHE A O 1
ATOM 879 N N . LEU A 1 108 ? 6.461 -3.337 -14.735 1.00 97.62 108 LEU A N 1
ATOM 880 C CA . LEU A 1 108 ? 5.104 -3.625 -14.284 1.00 97.62 108 LEU A CA 1
ATOM 881 C C . LEU A 1 108 ? 5.056 -3.784 -12.762 1.00 97.62 108 LEU A C 1
ATOM 883 O O . LEU A 1 108 ? 4.270 -3.114 -12.105 1.00 97.62 108 LEU A O 1
ATOM 887 N N . TYR A 1 109 ? 5.951 -4.599 -12.201 1.00 97.19 109 TYR A N 1
ATOM 888 C CA . TYR A 1 109 ? 6.054 -4.750 -10.754 1.00 97.19 109 TYR A CA 1
ATOM 889 C C . TYR A 1 109 ? 6.302 -3.411 -10.034 1.00 97.19 109 TYR A C 1
ATOM 891 O O . TYR A 1 109 ? 5.676 -3.152 -9.011 1.00 97.19 109 TYR A O 1
ATOM 899 N N . GLU A 1 110 ? 7.199 -2.554 -10.541 1.00 95.69 110 GLU A N 1
ATOM 900 C CA . GLU A 1 110 ? 7.508 -1.277 -9.876 1.00 95.69 110 GLU A CA 1
ATOM 901 C C . GLU A 1 110 ? 6.288 -0.356 -9.821 1.00 95.69 110 GLU A C 1
ATOM 903 O O . GLU A 1 110 ? 5.950 0.165 -8.759 1.00 95.69 110 GLU A O 1
ATOM 908 N N . VAL A 1 111 ? 5.570 -0.205 -10.938 1.00 97.75 111 VAL A N 1
ATOM 909 C CA . VAL A 1 111 ? 4.373 0.648 -10.965 1.00 97.75 111 VAL A CA 1
ATOM 910 C C . VAL A 1 111 ? 3.232 0.054 -10.143 1.00 97.75 111 VAL A C 1
ATOM 912 O O . VAL A 1 111 ? 2.478 0.784 -9.508 1.00 97.75 111 VAL A O 1
ATOM 915 N N . GLU A 1 112 ? 3.130 -1.270 -10.066 1.00 97.69 112 GLU A N 1
ATOM 916 C CA . GLU A 1 112 ? 2.157 -1.938 -9.201 1.00 97.69 112 GLU A CA 1
ATOM 917 C C . GLU A 1 112 ? 2.503 -1.810 -7.723 1.00 97.69 112 GLU A C 1
ATOM 919 O O . GLU A 1 112 ? 1.602 -1.693 -6.895 1.00 97.69 112 GLU A O 1
ATOM 924 N N . ASN A 1 113 ? 3.790 -1.762 -7.383 1.00 96.06 113 ASN A N 1
ATOM 925 C CA . ASN A 1 113 ? 4.235 -1.434 -6.040 1.00 96.06 113 ASN A CA 1
ATOM 926 C C . ASN A 1 113 ? 3.854 0.008 -5.670 1.00 96.06 113 ASN A C 1
ATOM 928 O O . ASN A 1 113 ? 3.293 0.223 -4.596 1.00 96.06 113 ASN A O 1
ATOM 932 N N . TYR A 1 114 ? 4.073 0.980 -6.565 1.00 97.31 114 TYR A N 1
ATOM 933 C CA . TYR A 1 114 ? 3.666 2.374 -6.332 1.00 97.31 114 TYR A CA 1
ATOM 934 C C . TYR A 1 114 ? 2.154 2.494 -6.144 1.00 97.31 114 TYR A C 1
ATOM 936 O O . TYR A 1 114 ? 1.699 3.121 -5.187 1.00 97.31 114 TYR A O 1
ATOM 944 N N . TYR A 1 115 ? 1.380 1.833 -7.009 1.00 98.06 115 TYR A N 1
ATOM 945 C CA . TYR A 1 115 ? -0.074 1.793 -6.904 1.00 98.06 115 TYR A CA 1
ATOM 946 C C . TYR A 1 115 ? -0.526 1.156 -5.587 1.00 98.06 115 TYR A C 1
ATOM 948 O O . TYR A 1 115 ? -1.319 1.738 -4.850 1.00 98.06 115 TYR A O 1
ATOM 956 N N . CYS A 1 116 ? 0.021 -0.014 -5.245 1.00 97.25 116 CYS A N 1
ATOM 957 C CA . CYS A 1 116 ? -0.319 -0.720 -4.016 1.00 97.25 116 CYS A CA 1
ATOM 958 C C . CYS A 1 116 ? -0.005 0.124 -2.778 1.00 97.25 116 CYS A C 1
ATOM 960 O O . CYS A 1 116 ? -0.785 0.151 -1.832 1.00 97.25 116 CYS A O 1
ATOM 962 N N . LEU A 1 117 ? 1.125 0.822 -2.776 1.00 95.69 117 LEU A N 1
ATOM 963 C CA . LEU A 1 117 ? 1.515 1.657 -1.656 1.00 95.69 117 LEU A CA 1
ATOM 964 C C . LEU A 1 117 ? 0.609 2.889 -1.508 1.00 95.69 117 LEU A C 1
ATOM 966 O O . LEU A 1 117 ? 0.187 3.191 -0.395 1.00 95.69 117 LEU A O 1
ATOM 970 N N . ALA A 1 118 ? 0.278 3.573 -2.605 1.00 97.81 118 ALA A N 1
ATOM 971 C CA . ALA A 1 118 ? -0.653 4.699 -2.572 1.00 97.81 118 ALA A CA 1
ATOM 972 C C . ALA A 1 118 ? -2.034 4.264 -2.057 1.00 97.81 118 ALA A C 1
ATOM 974 O O . ALA A 1 118 ? -2.585 4.876 -1.144 1.00 97.81 118 ALA A O 1
ATOM 975 N N . GLU A 1 119 ? -2.554 3.151 -2.573 1.00 98.38 119 GLU A N 1
ATOM 976 C CA . GLU A 1 119 ? -3.855 2.619 -2.171 1.00 98.38 119 GLU A CA 1
ATOM 977 C C . GLU A 1 119 ? -3.890 2.125 -0.717 1.00 98.38 119 GLU A C 1
ATOM 979 O O . GLU A 1 119 ? -4.928 2.241 -0.071 1.00 98.38 119 GLU A O 1
ATOM 984 N N . ASP A 1 120 ? -2.783 1.613 -0.167 1.00 97.81 120 ASP A N 1
ATOM 985 C CA . ASP A 1 120 ? -2.708 1.263 1.259 1.00 97.81 120 ASP A CA 1
ATOM 986 C C . ASP A 1 120 ? -2.979 2.483 2.141 1.00 97.81 120 ASP A C 1
ATOM 988 O O . ASP A 1 120 ? -3.770 2.411 3.081 1.00 97.81 120 ASP A O 1
ATOM 992 N N . PHE A 1 121 ? -2.347 3.615 1.828 1.00 97.62 121 PHE A N 1
ATOM 993 C CA . PHE A 1 121 ? -2.516 4.841 2.602 1.00 97.62 121 PHE A CA 1
ATOM 994 C C . PHE A 1 121 ? -3.860 5.519 2.343 1.00 97.62 121 PHE A C 1
ATOM 996 O O . PHE A 1 121 ? -4.474 6.001 3.293 1.00 97.62 121 PHE A O 1
ATOM 1003 N N . LEU A 1 122 ? -4.368 5.505 1.107 1.00 98.44 122 LEU A N 1
ATOM 1004 C CA . LEU A 1 122 ? -5.730 5.970 0.822 1.00 98.44 122 LEU A CA 1
ATOM 1005 C C . LEU A 1 122 ? -6.770 5.144 1.588 1.00 98.44 122 LEU A C 1
ATOM 1007 O O . LEU A 1 122 ? -7.700 5.709 2.165 1.00 98.44 122 LEU A O 1
ATOM 1011 N N . ALA A 1 123 ? -6.592 3.821 1.650 1.00 98.38 123 ALA A N 1
ATOM 1012 C CA . ALA A 1 123 ? -7.458 2.948 2.427 1.00 98.38 123 ALA A C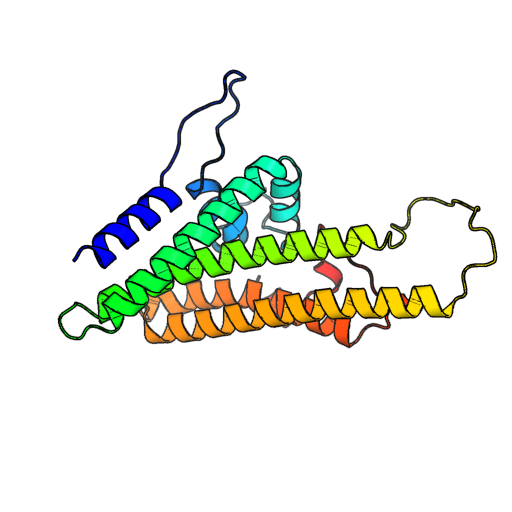A 1
ATOM 1013 C C . ALA A 1 123 ? -7.367 3.256 3.923 1.00 98.38 123 ALA A C 1
ATOM 1015 O O . ALA A 1 123 ? -8.407 3.401 4.552 1.00 98.38 123 ALA A O 1
ATOM 1016 N N . LEU A 1 124 ? -6.165 3.433 4.481 1.00 97.62 124 LEU A N 1
ATOM 1017 C CA . LEU A 1 124 ? -5.983 3.807 5.889 1.00 97.62 124 LEU A CA 1
ATOM 1018 C C . LEU A 1 124 ? -6.661 5.134 6.241 1.00 97.62 124 LEU A C 1
ATOM 1020 O O . LEU A 1 124 ? -7.340 5.216 7.259 1.00 97.62 124 LEU A O 1
ATOM 1024 N N . ILE A 1 125 ? -6.519 6.154 5.394 1.00 97.50 125 ILE A N 1
ATOM 1025 C CA . ILE A 1 125 ? -7.155 7.461 5.607 1.00 97.50 125 ILE A CA 1
ATOM 1026 C C . ILE A 1 125 ? -8.676 7.326 5.551 1.00 97.50 125 ILE A C 1
ATOM 1028 O O . ILE A 1 125 ? -9.370 7.851 6.412 1.00 97.50 125 ILE A O 1
ATOM 1032 N N . LYS A 1 126 ? -9.200 6.560 4.592 1.00 97.44 126 LYS A N 1
ATOM 1033 C CA . LYS A 1 126 ? -10.638 6.308 4.492 1.00 97.44 126 LYS A CA 1
ATOM 1034 C C . LYS A 1 126 ? -11.169 5.477 5.665 1.00 97.44 126 LYS A C 1
ATOM 1036 O O . LYS A 1 126 ? -12.265 5.744 6.139 1.00 97.44 126 LYS A O 1
ATOM 1041 N N . MET A 1 127 ? -10.421 4.485 6.149 1.00 97.00 127 MET A N 1
ATOM 1042 C CA . MET A 1 127 ? -10.780 3.737 7.360 1.00 97.00 127 MET A CA 1
ATOM 1043 C C . MET A 1 127 ? -10.817 4.654 8.585 1.00 97.00 127 MET A C 1
ATOM 1045 O O . MET A 1 127 ? -11.717 4.520 9.406 1.00 97.00 127 MET A O 1
ATOM 1049 N N . MET A 1 128 ? -9.860 5.580 8.688 1.00 95.12 128 MET A N 1
ATOM 1050 C CA . MET A 1 128 ? -9.805 6.590 9.743 1.00 95.12 128 MET A CA 1
ATOM 1051 C C . MET A 1 128 ? -11.004 7.540 9.666 1.00 95.12 128 MET A C 1
ATOM 1053 O O . MET A 1 128 ? -11.668 7.717 10.675 1.00 95.12 128 MET A O 1
ATOM 1057 N N . ASP A 1 129 ? -11.366 8.046 8.484 1.00 94.31 129 ASP A N 1
ATOM 1058 C CA . ASP A 1 129 ? -12.569 8.880 8.317 1.00 94.31 129 ASP A CA 1
ATOM 1059 C C . ASP A 1 129 ? -13.842 8.148 8.740 1.00 94.31 129 ASP A C 1
ATOM 1061 O O . ASP A 1 129 ? -14.662 8.674 9.485 1.00 94.31 129 ASP A O 1
ATOM 1065 N N . ILE A 1 130 ? -13.978 6.897 8.300 1.00 93.25 130 ILE A N 1
ATOM 1066 C CA . ILE A 1 130 ? -15.096 6.026 8.660 1.00 93.25 130 ILE A CA 1
ATOM 1067 C C . ILE A 1 130 ? -15.127 5.768 10.182 1.00 93.25 130 ILE A C 1
ATOM 1069 O O . ILE A 1 130 ? -16.202 5.646 10.771 1.00 93.25 130 ILE A O 1
ATOM 1073 N N . ALA A 1 131 ? -13.962 5.672 10.830 1.00 90.25 131 ALA A N 1
ATOM 1074 C CA . ALA A 1 131 ? -13.848 5.518 12.278 1.00 90.25 131 ALA A CA 1
ATOM 1075 C C . ALA A 1 131 ? -14.137 6.821 13.043 1.00 90.25 131 ALA A C 1
ATOM 1077 O O . ALA A 1 131 ? -14.702 6.766 14.133 1.00 90.25 131 ALA A O 1
ATOM 1078 N N . ASP A 1 132 ? -13.810 7.980 12.477 1.00 86.50 132 ASP A N 1
ATOM 1079 C CA . ASP A 1 132 ? -14.097 9.291 13.065 1.00 86.50 132 ASP A CA 1
ATOM 1080 C C . ASP A 1 132 ? -15.593 9.635 12.953 1.00 86.50 132 ASP A C 1
ATOM 1082 O O . ASP A 1 132 ? -16.184 10.168 13.896 1.00 86.50 132 ASP A O 1
ATOM 1086 N N . GLU A 1 133 ? -16.245 9.243 11.850 1.00 77.31 133 GLU A N 1
ATOM 1087 C CA . GLU A 1 133 ? -17.704 9.323 11.666 1.00 77.31 133 GLU A CA 1
ATOM 1088 C C . GLU A 1 133 ? -18.485 8.578 12.763 1.00 77.31 133 GLU A C 1
ATOM 1090 O O . GLU A 1 133 ? -19.642 8.907 13.031 1.00 77.31 133 GLU A O 1
ATOM 1095 N N . LEU A 1 134 ? -17.869 7.592 13.426 1.00 67.69 134 LEU A N 1
ATOM 1096 C CA . LEU A 1 134 ? -18.488 6.878 14.541 1.00 67.69 134 LEU A CA 1
ATOM 1097 C C . LEU A 1 134 ? -18.548 7.688 15.840 1.00 67.69 134 LEU A C 1
ATOM 1099 O O . LEU A 1 134 ? -19.299 7.266 16.717 1.00 67.69 134 LEU A O 1
ATOM 1103 N N . LYS A 1 135 ? -17.747 8.759 16.016 1.00 56.88 135 LYS A N 1
ATOM 1104 C CA . LYS A 1 135 ? -17.428 9.334 17.343 1.00 56.88 135 LYS A CA 1
ATOM 1105 C C . LYS A 1 135 ? -17.394 8.242 18.417 1.00 56.88 135 LYS A C 1
ATOM 1107 O O . LYS A 1 135 ? -18.133 8.256 19.400 1.00 56.88 135 LYS A O 1
ATOM 1112 N N . MET A 1 136 ? -16.528 7.257 18.184 1.00 53.38 136 MET A N 1
ATOM 1113 C CA . MET A 1 136 ? -16.025 6.403 19.252 1.00 53.38 136 MET A CA 1
ATOM 1114 C C . MET A 1 136 ? -15.569 7.336 20.377 1.00 53.38 136 MET A C 1
ATOM 1116 O O . MET A 1 136 ? -14.832 8.272 20.064 1.00 53.38 136 MET A O 1
ATOM 1120 N N . PRO A 1 137 ? -15.990 7.154 21.641 1.00 40.81 137 PRO A N 1
ATOM 1121 C CA . PRO A 1 137 ? -15.490 7.997 22.710 1.00 40.81 137 PRO A CA 1
ATOM 1122 C C . PRO A 1 137 ? -13.970 7.818 22.766 1.00 40.81 137 PRO A C 1
ATOM 1124 O O . PRO A 1 137 ? -13.453 6.789 23.206 1.00 40.81 137 PRO A O 1
ATOM 1127 N N . SER A 1 138 ? -13.240 8.814 22.262 1.00 40.56 138 SER A N 1
ATOM 1128 C CA . SER A 1 138 ? -11.923 9.131 22.783 1.00 40.56 138 SER A CA 1
ATOM 1129 C C . SER A 1 138 ? -12.141 9.363 24.268 1.00 40.56 138 SER A C 1
ATOM 1131 O O . SER A 1 138 ? -13.048 10.101 24.638 1.00 40.56 138 SER A O 1
ATOM 1133 N N . ASN A 1 139 ? -11.373 8.674 25.100 1.00 42.75 139 ASN A N 1
ATOM 1134 C CA . ASN A 1 139 ? -11.538 8.585 26.552 1.00 42.75 139 ASN A CA 1
ATOM 1135 C C . ASN A 1 139 ? -11.311 9.917 27.312 1.00 42.75 139 ASN A C 1
ATOM 1137 O O . ASN A 1 139 ? -10.888 9.889 28.461 1.00 42.75 139 ASN A O 1
ATOM 1141 N N . ASP A 1 140 ? -11.598 11.063 26.699 1.00 38.69 140 ASP A N 1
ATOM 1142 C CA . ASP A 1 140 ? -11.408 12.395 27.248 1.00 38.69 140 ASP A CA 1
ATOM 1143 C C . ASP A 1 140 ? -12.708 13.198 27.085 1.00 38.69 140 ASP A C 1
ATOM 1145 O O . ASP A 1 140 ? -12.967 13.779 26.031 1.00 38.69 140 ASP A O 1
ATOM 1149 N N . GLY A 1 141 ? -13.526 13.222 28.140 1.00 37.41 141 GLY A N 1
ATOM 1150 C CA . GLY A 1 141 ? -14.642 14.158 28.285 1.00 37.41 141 GLY A CA 1
ATOM 1151 C C . GLY A 1 141 ? -15.937 13.507 28.751 1.00 37.41 141 GLY A C 1
ATOM 1152 O O . GLY A 1 141 ? -16.682 12.966 27.940 1.00 37.41 141 GLY A O 1
ATOM 1153 N N . ASP A 1 142 ? -16.206 13.612 30.054 1.00 44.56 142 ASP A N 1
ATOM 1154 C CA . ASP A 1 142 ? -17.564 13.588 30.601 1.00 44.56 142 ASP A CA 1
ATOM 1155 C C . ASP A 1 142 ? -18.416 14.603 29.826 1.00 44.56 142 ASP A C 1
ATOM 1157 O O . ASP A 1 142 ? -18.190 15.809 29.940 1.00 44.56 142 ASP A O 1
ATOM 1161 N N . ASP A 1 143 ? -19.382 14.138 29.037 1.00 40.00 143 ASP A N 1
ATOM 1162 C CA . ASP A 1 143 ? -20.463 14.995 28.555 1.00 40.00 143 ASP A CA 1
ATOM 1163 C C . ASP A 1 143 ? -21.792 14.247 28.720 1.00 40.00 143 ASP A C 1
ATOM 1165 O O . ASP A 1 143 ? -22.281 13.526 27.845 1.00 40.00 143 ASP A O 1
ATOM 1169 N N . ASP A 1 144 ? -22.330 14.391 29.932 1.00 44.47 144 ASP A N 1
ATOM 1170 C CA . ASP A 1 144 ? -23.680 14.027 30.350 1.00 44.47 144 ASP A CA 1
ATOM 1171 C C . ASP A 1 144 ? -24.709 14.866 29.573 1.00 44.47 144 ASP A C 1
ATOM 1173 O O . ASP A 1 144 ? -25.251 15.838 30.102 1.00 44.47 144 ASP A O 1
ATOM 1177 N N . ASN A 1 145 ? -25.009 14.524 28.315 1.00 45.19 145 ASN A N 1
ATOM 1178 C CA . ASN A 1 145 ? -26.281 14.943 27.715 1.00 45.19 145 ASN A CA 1
ATOM 1179 C C . ASN A 1 145 ? -26.697 14.152 26.464 1.00 45.19 145 ASN A C 1
ATOM 1181 O O . ASN A 1 145 ? -26.784 14.694 25.359 1.00 45.19 145 ASN A O 1
ATOM 1185 N N . CYS A 1 146 ? -27.022 12.870 26.625 1.00 44.78 146 CYS A N 1
ATOM 1186 C CA . CYS A 1 146 ? -27.724 12.114 25.588 1.00 44.78 146 CYS A CA 1
ATOM 1187 C C . CYS A 1 146 ? -29.146 11.805 26.053 1.00 44.78 146 CYS A C 1
ATOM 1189 O O . CYS A 1 146 ? -29.376 11.003 26.949 1.00 44.78 146 CYS A O 1
ATOM 1191 N N . ASN A 1 147 ? -30.092 12.498 25.422 1.00 39.69 147 ASN A N 1
ATOM 1192 C CA . ASN A 1 147 ? -31.529 12.351 25.591 1.00 39.69 147 ASN A CA 1
ATOM 1193 C C . ASN A 1 147 ? -31.957 10.889 25.340 1.00 39.69 147 ASN A C 1
ATOM 1195 O O . ASN A 1 147 ? -31.661 10.306 24.295 1.00 39.69 147 ASN A O 1
ATOM 1199 N N . ASP A 1 148 ? -32.657 10.327 26.318 1.00 44.09 148 ASP A N 1
ATOM 1200 C CA . ASP A 1 148 ? -32.809 8.899 26.618 1.00 44.09 148 ASP A CA 1
ATOM 1201 C C . ASP A 1 148 ? -33.850 8.181 25.726 1.00 44.09 148 ASP A C 1
ATOM 1203 O O . ASP A 1 148 ? -34.790 7.547 26.203 1.00 44.09 148 ASP A O 1
ATOM 1207 N N . ASN A 1 149 ? -33.762 8.344 24.397 1.00 43.41 149 ASN A N 1
ATOM 1208 C CA . ASN A 1 149 ? -34.742 7.747 23.473 1.00 43.41 149 ASN A CA 1
ATOM 1209 C C . ASN A 1 149 ? -34.165 7.253 22.132 1.00 43.41 149 ASN A C 1
ATOM 1211 O O . ASN A 1 149 ? -34.892 7.062 21.152 1.00 43.41 149 ASN A O 1
ATOM 1215 N N . CYS A 1 150 ? -32.855 7.017 22.078 1.00 45.78 150 CYS A N 1
ATOM 1216 C CA . CYS A 1 150 ? -32.197 6.355 20.955 1.00 45.78 150 CYS A CA 1
ATOM 1217 C C . CYS A 1 150 ? -32.205 4.844 21.211 1.00 45.78 150 CYS A C 1
ATOM 1219 O O . CYS A 1 150 ? -31.443 4.348 22.030 1.00 45.78 150 CYS A O 1
ATOM 1221 N N . ASN A 1 151 ? -33.080 4.117 20.523 1.00 45.06 151 ASN A N 1
ATOM 1222 C CA . ASN A 1 151 ? -33.210 2.662 20.598 1.00 45.06 151 ASN A CA 1
ATOM 1223 C C . ASN A 1 151 ? -31.831 1.961 20.487 1.00 45.06 151 ASN A C 1
ATOM 1225 O O . ASN A 1 151 ? -31.201 2.011 19.429 1.00 45.06 151 ASN A O 1
ATOM 1229 N N . ASP A 1 152 ? -31.389 1.304 21.563 1.00 52.16 152 ASP A N 1
ATOM 1230 C CA . ASP A 1 152 ? -30.043 0.730 21.779 1.00 52.16 152 ASP A CA 1
ATOM 1231 C C . ASP A 1 152 ? -29.572 -0.202 20.629 1.00 52.16 152 ASP A C 1
ATOM 1233 O O . ASP A 1 152 ? -28.402 -0.251 20.246 1.00 52.16 152 ASP A O 1
ATOM 1237 N N . ASN A 1 153 ? -30.522 -0.858 19.951 1.00 54.34 153 ASN A N 1
ATOM 1238 C CA . ASN A 1 153 ? -30.273 -1.719 18.786 1.00 54.34 153 ASN A CA 1
ATOM 1239 C C . ASN A 1 153 ? -29.770 -0.980 17.526 1.00 54.34 153 ASN A C 1
ATOM 1241 O O . ASN A 1 153 ? -29.130 -1.596 16.666 1.00 54.34 153 ASN A O 1
ATOM 1245 N N . CYS A 1 154 ? -30.080 0.311 17.364 1.00 56.84 154 CYS A N 1
ATOM 1246 C CA . CYS A 1 154 ? -29.705 1.078 16.170 1.00 56.84 154 CYS A CA 1
ATOM 1247 C C . CYS A 1 154 ? -28.201 1.399 16.167 1.00 56.84 154 CYS A C 1
ATOM 1249 O O . CYS A 1 154 ? -27.526 1.266 15.143 1.00 56.84 154 CYS A O 1
ATOM 1251 N N . THR A 1 155 ? -27.663 1.733 17.341 1.00 67.25 155 THR A N 1
ATOM 1252 C CA . THR A 1 155 ? -26.254 2.090 17.543 1.00 67.25 155 THR A CA 1
ATOM 1253 C C . THR A 1 155 ? -25.337 0.872 17.396 1.00 67.25 155 THR A C 1
ATOM 1255 O O . THR A 1 155 ? -24.305 0.958 16.728 1.00 67.25 155 THR A O 1
ATOM 1258 N N . ASP A 1 156 ? -25.737 -0.288 17.931 1.00 72.50 156 ASP A N 1
ATOM 1259 C CA . ASP A 1 156 ? -24.982 -1.545 17.805 1.00 72.50 156 ASP A CA 1
ATOM 1260 C C . ASP A 1 156 ? -24.927 -2.049 16.349 1.00 72.50 156 ASP A C 1
ATOM 1262 O O . ASP A 1 156 ? -23.866 -2.407 15.829 1.00 72.50 156 ASP A O 1
ATOM 1266 N N . THR A 1 157 ? -26.054 -1.988 15.633 1.00 81.44 157 THR A N 1
ATOM 1267 C CA . THR A 1 157 ? -26.120 -2.378 14.213 1.00 81.44 157 THR A CA 1
ATOM 1268 C C . THR A 1 157 ? -25.261 -1.464 13.331 1.00 81.44 157 THR A C 1
ATOM 1270 O O . THR A 1 157 ? -24.552 -1.935 12.432 1.00 81.44 157 THR A O 1
ATOM 1273 N N . TYR A 1 158 ? -25.279 -0.154 13.598 1.00 82.38 158 TYR A N 1
ATOM 1274 C CA . TYR A 1 158 ? -24.444 0.816 12.891 1.00 82.38 158 TYR A CA 1
ATOM 1275 C C . TYR A 1 158 ? -22.952 0.560 13.137 1.00 82.38 158 TYR A C 1
ATOM 1277 O O . TYR A 1 158 ? -22.178 0.436 12.185 1.00 82.38 158 TYR A O 1
ATOM 1285 N N . ARG A 1 159 ? -22.553 0.370 14.401 1.00 85.75 159 ARG A N 1
ATOM 1286 C CA . ARG A 1 159 ? -21.168 0.072 14.791 1.00 85.75 159 ARG A CA 1
ATOM 1287 C C . ARG A 1 159 ? -20.637 -1.196 14.124 1.00 85.75 159 ARG A C 1
ATOM 1289 O O . ARG A 1 159 ? -19.551 -1.168 13.546 1.00 85.75 159 ARG A O 1
ATOM 1296 N N . LYS A 1 160 ? -21.423 -2.277 14.127 1.00 90.00 160 LYS A N 1
ATOM 1297 C CA . LYS A 1 160 ? -21.100 -3.530 13.421 1.00 90.00 160 LYS A CA 1
ATOM 1298 C C . LYS A 1 160 ? -20.883 -3.309 11.927 1.00 90.00 160 LYS A C 1
ATOM 1300 O O . LYS A 1 160 ? -19.914 -3.812 11.369 1.00 90.00 160 LYS A O 1
ATOM 1305 N N . THR A 1 161 ? -21.742 -2.515 11.290 1.00 91.12 161 THR A N 1
ATOM 1306 C CA . THR A 1 161 ? -21.624 -2.199 9.857 1.00 91.12 161 THR A CA 1
ATOM 1307 C C . THR A 1 161 ? -20.321 -1.466 9.546 1.00 91.12 161 THR A C 1
ATOM 1309 O O . THR 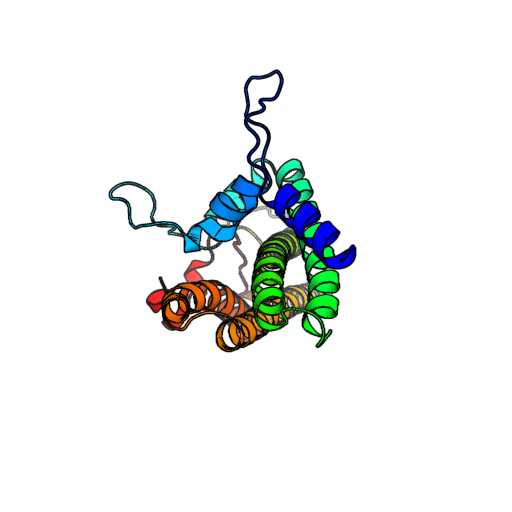A 1 161 ? -19.674 -1.746 8.538 1.00 91.12 161 THR A O 1
ATOM 1312 N N . ILE A 1 162 ? -19.917 -0.528 10.402 1.00 91.06 162 ILE A N 1
ATOM 1313 C CA . ILE A 1 162 ? -18.672 0.213 10.213 1.00 91.06 162 ILE A CA 1
ATOM 1314 C C . ILE A 1 162 ? -17.443 -0.678 10.434 1.00 91.06 162 ILE A C 1
ATOM 1316 O O . ILE A 1 162 ? -16.539 -0.681 9.597 1.00 91.06 162 ILE A O 1
ATOM 1320 N N . ILE A 1 163 ? -17.432 -1.471 11.509 1.00 94.12 163 ILE A N 1
ATOM 1321 C CA . ILE A 1 163 ? -16.377 -2.460 11.771 1.00 94.12 163 ILE A CA 1
ATOM 1322 C C . ILE A 1 163 ? -16.211 -3.388 10.567 1.00 94.12 163 ILE A C 1
ATOM 1324 O O . ILE A 1 163 ? -15.093 -3.595 10.101 1.00 94.12 163 ILE A O 1
ATOM 1328 N N . GLU A 1 164 ? -17.320 -3.871 10.005 1.00 95.94 164 GLU A N 1
ATOM 1329 C CA . GLU A 1 164 ? -17.306 -4.737 8.829 1.00 95.94 164 GLU A CA 1
ATOM 1330 C C . GLU A 1 164 ? -16.710 -4.041 7.598 1.00 95.94 164 GLU A C 1
ATOM 1332 O O . GLU A 1 164 ? -15.909 -4.638 6.879 1.00 95.94 164 GLU A O 1
ATOM 1337 N N . LYS A 1 165 ? -17.033 -2.761 7.365 1.00 96.50 165 LYS A N 1
ATOM 1338 C CA . LYS A 1 165 ? -16.436 -1.973 6.272 1.00 96.50 165 LYS A CA 1
ATOM 1339 C C . LYS A 1 165 ? -14.919 -1.855 6.421 1.00 96.50 165 LYS A C 1
ATOM 1341 O O . LYS A 1 165 ? -14.201 -2.119 5.459 1.00 96.50 165 LYS A O 1
ATOM 1346 N N . ILE A 1 166 ? -14.433 -1.484 7.606 1.00 97.12 166 ILE A N 1
ATOM 1347 C CA . ILE A 1 166 ? -12.991 -1.330 7.863 1.00 97.12 166 ILE A CA 1
ATOM 1348 C C . ILE A 1 166 ? -12.284 -2.682 7.730 1.00 97.12 166 ILE A C 1
ATOM 1350 O O . ILE A 1 166 ? -11.248 -2.769 7.071 1.00 97.12 166 ILE A O 1
ATOM 1354 N N . LYS A 1 167 ? -12.872 -3.747 8.286 1.00 97.75 167 LYS A N 1
ATOM 1355 C CA . LYS A 1 167 ? -12.354 -5.115 8.186 1.00 97.75 167 LYS A CA 1
ATOM 1356 C C . LYS A 1 167 ? -12.218 -5.560 6.728 1.00 97.75 167 LYS A C 1
ATOM 1358 O O . LYS A 1 167 ? -11.163 -6.055 6.341 1.00 97.75 167 LYS A O 1
ATOM 1363 N N . ASN A 1 168 ? -13.242 -5.329 5.905 1.00 98.38 168 ASN A N 1
ATOM 1364 C CA . ASN A 1 168 ? -13.212 -5.679 4.483 1.00 98.38 168 ASN A CA 1
ATOM 1365 C C . ASN A 1 168 ? -12.147 -4.889 3.720 1.00 98.38 168 ASN A C 1
ATOM 1367 O O . ASN A 1 168 ? -11.391 -5.472 2.948 1.00 98.38 168 ASN A O 1
ATOM 1371 N N . MET A 1 169 ? -12.008 -3.591 3.996 1.00 98.62 169 MET A N 1
ATOM 1372 C CA . MET A 1 169 ? -10.931 -2.798 3.407 1.00 98.62 169 MET A CA 1
ATOM 1373 C C . MET A 1 169 ? -9.544 -3.317 3.829 1.00 98.62 169 MET A C 1
ATOM 1375 O O . MET A 1 169 ? -8.638 -3.384 3.001 1.00 98.62 169 MET A O 1
ATOM 1379 N N . ALA A 1 170 ? -9.357 -3.723 5.091 1.00 98.31 170 ALA A N 1
ATOM 1380 C CA . ALA A 1 170 ? -8.090 -4.284 5.563 1.00 98.31 170 ALA A CA 1
ATOM 1381 C C . ALA A 1 170 ? -7.782 -5.616 4.862 1.00 98.31 170 ALA A C 1
ATOM 1383 O O . ALA A 1 170 ? -6.662 -5.830 4.393 1.00 98.31 170 ALA A O 1
ATOM 1384 N N . LEU A 1 171 ? -8.794 -6.472 4.697 1.00 98.50 171 LEU A N 1
ATOM 1385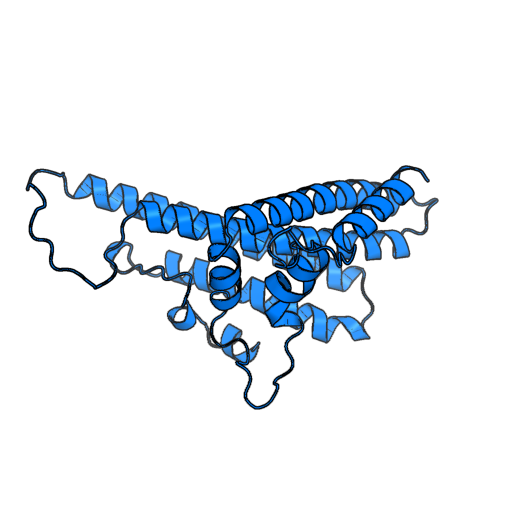 C CA . LEU A 1 171 ? -8.685 -7.713 3.935 1.00 98.50 171 LEU A CA 1
ATOM 1386 C C . LEU A 1 171 ? -8.286 -7.460 2.472 1.00 98.50 171 LEU A C 1
ATOM 1388 O O . LEU A 1 171 ? -7.372 -8.113 1.967 1.00 98.50 171 LEU A O 1
ATOM 1392 N N . GLU A 1 172 ? -8.916 -6.494 1.801 1.00 98.44 172 GLU A N 1
ATOM 1393 C CA . GLU A 1 172 ? -8.571 -6.106 0.428 1.00 98.44 172 GLU A CA 1
ATOM 1394 C C . GLU A 1 172 ? -7.104 -5.668 0.316 1.00 98.44 172 GLU A C 1
ATOM 1396 O O . GLU A 1 172 ? -6.393 -6.105 -0.594 1.00 98.44 172 GLU A O 1
ATOM 1401 N N . ARG A 1 173 ? -6.612 -4.860 1.267 1.00 98.38 173 ARG A N 1
ATOM 1402 C CA . ARG A 1 173 ? -5.211 -4.409 1.272 1.00 98.38 173 ARG A CA 1
ATOM 1403 C C . ARG A 1 173 ? -4.224 -5.543 1.536 1.00 98.38 173 ARG A C 1
ATOM 1405 O O . ARG A 1 173 ? -3.215 -5.652 0.837 1.00 98.38 173 ARG A O 1
ATOM 1412 N N . LYS A 1 174 ? -4.538 -6.438 2.476 1.00 97.94 174 LYS A N 1
ATOM 1413 C CA . LYS A 1 174 ? -3.774 -7.673 2.721 1.00 97.94 174 LYS A CA 1
ATOM 1414 C C . LYS A 1 174 ? -3.653 -8.512 1.446 1.00 97.94 174 LYS A C 1
ATOM 1416 O O . LYS A 1 174 ? -2.549 -8.926 1.094 1.00 97.94 174 LYS A O 1
ATOM 1421 N N . ILE A 1 175 ? -4.758 -8.735 0.731 1.00 98.19 175 ILE A N 1
ATOM 1422 C CA . ILE A 1 175 ? -4.764 -9.494 -0.531 1.00 98.19 175 ILE A CA 1
ATOM 1423 C C . ILE A 1 175 ? -3.927 -8.779 -1.597 1.00 98.19 175 ILE A C 1
ATOM 1425 O O . ILE A 1 175 ? -3.100 -9.419 -2.245 1.00 98.19 175 ILE A O 1
ATOM 1429 N N . GLY A 1 176 ? -4.078 -7.458 -1.745 1.00 97.44 176 GLY A N 1
ATOM 1430 C CA . GLY A 1 176 ? -3.276 -6.661 -2.678 1.00 97.44 176 GLY A CA 1
ATOM 1431 C C . GLY A 1 176 ? -1.770 -6.822 -2.449 1.00 97.44 176 GLY A C 1
ATOM 1432 O O . GLY A 1 176 ? -1.011 -7.013 -3.401 1.00 97.44 176 GLY A O 1
ATOM 1433 N N . ARG A 1 177 ? -1.336 -6.850 -1.182 1.00 96.62 177 ARG A N 1
ATOM 1434 C CA . ARG A 1 177 ? 0.064 -7.112 -0.826 1.00 96.62 177 ARG A CA 1
ATOM 1435 C C . ARG A 1 177 ? 0.516 -8.531 -1.160 1.00 96.62 177 ARG A C 1
ATOM 1437 O O . ARG A 1 177 ? 1.602 -8.678 -1.709 1.00 96.62 177 ARG A O 1
ATOM 1444 N N . LEU A 1 178 ? -0.300 -9.554 -0.905 1.00 97.69 178 LEU A N 1
ATOM 1445 C CA . LEU A 1 178 ? 0.028 -10.942 -1.269 1.00 97.69 178 LEU A CA 1
ATOM 1446 C C . LEU A 1 178 ? 0.181 -11.128 -2.788 1.00 97.69 178 LEU A C 1
ATOM 1448 O O . LEU A 1 178 ? 1.104 -11.808 -3.242 1.00 97.69 178 LEU A O 1
ATOM 1452 N N . VAL A 1 179 ? -0.677 -10.479 -3.584 1.00 96.81 179 VAL A N 1
ATOM 1453 C CA . VAL A 1 179 ? -0.559 -10.472 -5.052 1.00 96.81 179 VAL A CA 1
ATOM 1454 C C . VAL A 1 179 ? 0.760 -9.829 -5.483 1.00 96.81 179 VAL A C 1
ATOM 1456 O O . VAL A 1 179 ? 1.476 -10.385 -6.316 1.00 96.81 179 VAL A O 1
ATOM 1459 N N . LEU A 1 180 ? 1.119 -8.689 -4.888 1.00 96.00 180 LEU A N 1
ATOM 1460 C CA . LEU A 1 180 ? 2.380 -8.012 -5.189 1.00 96.00 180 LEU A CA 1
ATOM 1461 C C . LEU A 1 180 ? 3.603 -8.850 -4.779 1.00 96.00 180 LEU A C 1
ATOM 1463 O O . LEU A 1 180 ? 4.579 -8.899 -5.522 1.00 96.00 180 LEU A O 1
ATOM 1467 N N . MET A 1 181 ? 3.542 -9.548 -3.641 1.00 96.19 181 MET A N 1
ATOM 1468 C CA . MET A 1 181 ? 4.591 -10.471 -3.186 1.00 96.19 181 MET A CA 1
ATOM 1469 C C . MET A 1 181 ? 4.775 -11.650 -4.150 1.00 96.19 181 MET A C 1
ATOM 1471 O O . MET A 1 181 ? 5.905 -11.982 -4.488 1.00 96.19 181 MET A O 1
ATOM 1475 N N . THR A 1 182 ? 3.686 -12.219 -4.672 1.00 96.75 182 THR A N 1
ATOM 1476 C CA . THR A 1 182 ? 3.767 -13.274 -5.702 1.00 96.75 182 THR A CA 1
ATOM 1477 C C . THR A 1 182 ? 4.471 -12.748 -6.960 1.00 96.75 182 THR A C 1
ATOM 1479 O O . THR A 1 182 ? 5.381 -13.372 -7.501 1.00 96.75 182 THR A O 1
ATOM 1482 N N . ARG A 1 183 ? 4.125 -11.531 -7.400 1.00 94.69 183 ARG A N 1
ATOM 1483 C CA . ARG A 1 183 ? 4.771 -10.889 -8.556 1.00 94.69 183 ARG A CA 1
ATOM 1484 C C . ARG A 1 183 ? 6.237 -10.548 -8.308 1.00 94.69 183 ARG A C 1
ATOM 1486 O O . ARG A 1 183 ? 7.037 -10.617 -9.241 1.00 94.69 183 ARG A O 1
ATOM 1493 N N . LEU A 1 184 ? 6.602 -10.179 -7.081 1.00 95.19 184 LEU A N 1
ATOM 1494 C CA . LEU A 1 184 ? 7.992 -9.963 -6.687 1.00 95.19 184 LEU A CA 1
ATOM 1495 C C . LEU A 1 184 ? 8.820 -11.227 -6.956 1.00 95.19 184 LEU A C 1
ATOM 1497 O O . LEU A 1 184 ? 9.843 -11.139 -7.635 1.00 95.19 184 LEU A O 1
ATOM 1501 N N . GLU A 1 185 ? 8.351 -12.381 -6.473 1.00 95.56 185 GLU A N 1
ATOM 1502 C CA . GLU A 1 185 ? 9.019 -13.683 -6.632 1.00 95.56 185 GLU A CA 1
ATOM 1503 C C . GLU A 1 185 ? 9.192 -14.073 -8.103 1.00 95.56 185 GLU A C 1
ATOM 1505 O O . GLU A 1 185 ? 10.236 -14.585 -8.498 1.00 95.56 185 GLU A O 1
ATOM 1510 N N . GLU A 1 186 ? 8.191 -13.787 -8.935 1.00 93.75 186 GLU A N 1
ATOM 1511 C CA . GLU A 1 186 ? 8.219 -14.123 -10.360 1.00 93.75 186 GLU A CA 1
ATOM 1512 C C . GLU A 1 186 ? 9.135 -13.217 -11.200 1.00 93.75 186 GLU A C 1
ATOM 1514 O O . GLU A 1 186 ? 9.559 -13.607 -12.294 1.00 93.75 186 GLU A O 1
ATOM 1519 N N . THR A 1 187 ? 9.394 -11.980 -10.760 1.00 93.75 187 THR A N 1
ATOM 1520 C CA . THR A 1 187 ? 9.948 -10.934 -11.644 1.00 93.75 187 THR A CA 1
ATOM 1521 C C . THR A 1 187 ? 11.293 -10.361 -11.210 1.00 93.75 187 THR A C 1
ATOM 1523 O O . THR A 1 187 ? 12.097 -9.986 -12.082 1.00 93.75 187 THR A O 1
ATOM 1526 N N . LYS A 1 188 ? 11.558 -10.274 -9.902 1.00 91.94 188 LYS A N 1
ATOM 1527 C CA . LYS A 1 188 ? 12.785 -9.681 -9.362 1.00 91.94 188 LYS A CA 1
ATOM 1528 C C . LYS A 1 188 ? 13.863 -10.718 -9.104 1.00 91.94 188 LYS A C 1
ATOM 1530 O O . LYS A 1 188 ? 13.636 -11.914 -8.990 1.00 91.94 188 LYS A O 1
ATOM 1535 N N . GLU A 1 189 ? 15.084 -10.221 -9.076 1.00 91.19 189 GLU A N 1
ATOM 1536 C CA . GLU A 1 189 ? 16.284 -10.988 -8.827 1.00 91.19 189 GLU A CA 1
ATOM 1537 C C . GLU A 1 189 ? 16.322 -11.502 -7.394 1.00 91.19 189 GLU A C 1
ATOM 1539 O O . GLU A 1 189 ? 15.971 -10.789 -6.457 1.00 91.19 189 GLU A O 1
ATOM 1544 N N . GLU A 1 190 ? 16.845 -12.715 -7.231 1.00 91.50 190 GLU A N 1
ATOM 1545 C CA . GLU A 1 190 ? 16.915 -13.415 -5.947 1.00 91.50 190 GLU A CA 1
ATOM 1546 C C . GLU A 1 190 ? 17.571 -12.574 -4.841 1.00 91.50 190 GLU A C 1
ATOM 1548 O O . GLU A 1 190 ? 17.082 -12.528 -3.713 1.00 91.50 190 GLU A O 1
ATOM 1553 N N . PHE A 1 191 ? 18.618 -11.814 -5.179 1.00 90.00 191 PHE A N 1
ATOM 1554 C CA . PHE A 1 191 ? 19.322 -10.957 -4.222 1.00 90.00 191 PHE A CA 1
ATOM 1555 C C . PHE A 1 191 ? 18.485 -9.772 -3.701 1.00 90.00 191 PHE A C 1
ATOM 1557 O O . PHE A 1 191 ? 18.828 -9.204 -2.666 1.00 90.00 191 PHE A O 1
ATOM 1564 N N . LEU A 1 192 ? 17.398 -9.391 -4.385 1.00 88.00 192 LEU A N 1
ATOM 1565 C CA . LEU A 1 192 ? 16.461 -8.351 -3.935 1.00 88.00 192 LEU A CA 1
ATOM 1566 C C . LEU A 1 192 ? 15.313 -8.921 -3.092 1.00 88.00 192 LEU A C 1
ATOM 1568 O O . LEU A 1 192 ? 14.711 -8.182 -2.306 1.00 88.00 192 LEU A O 1
ATOM 1572 N N . LEU A 1 193 ? 15.012 -10.218 -3.237 1.00 89.38 193 LEU A N 1
ATOM 1573 C CA . LEU A 1 193 ? 13.812 -10.834 -2.666 1.00 89.38 193 LEU A CA 1
ATOM 1574 C C . LEU A 1 193 ? 13.756 -10.677 -1.150 1.00 89.38 193 LEU A C 1
ATOM 1576 O O . LEU A 1 193 ? 12.742 -10.223 -0.637 1.00 89.38 193 LEU A O 1
ATOM 1580 N N . ALA A 1 194 ? 14.838 -10.978 -0.428 1.00 87.69 194 ALA A N 1
ATOM 1581 C CA . ALA A 1 194 ? 14.823 -10.949 1.036 1.00 87.69 194 ALA A CA 1
ATOM 1582 C C . ALA A 1 194 ? 14.417 -9.573 1.600 1.00 87.69 194 ALA A C 1
ATOM 1584 O O . ALA A 1 194 ? 13.570 -9.483 2.490 1.00 87.69 194 ALA A O 1
ATOM 1585 N N . SER A 1 195 ? 14.986 -8.493 1.054 1.00 86.12 195 SER A N 1
ATOM 1586 C CA . SER A 1 195 ? 14.681 -7.130 1.501 1.00 86.12 195 SER A CA 1
ATOM 1587 C C . SER A 1 195 ? 13.260 -6.719 1.113 1.00 86.12 195 SER A C 1
ATOM 1589 O O . SER A 1 195 ? 12.483 -6.299 1.970 1.00 86.12 195 SER A O 1
ATOM 1591 N N . HIS A 1 196 ? 12.883 -6.889 -0.156 1.00 89.25 196 HIS A N 1
ATOM 1592 C CA . HIS A 1 196 ? 11.574 -6.458 -0.649 1.00 89.25 196 HIS A CA 1
ATOM 1593 C C . HIS A 1 196 ? 10.432 -7.278 -0.029 1.00 89.25 196 HIS A C 1
ATOM 1595 O O . HIS A 1 196 ? 9.395 -6.724 0.336 1.00 89.25 196 HIS A O 1
ATOM 1601 N N . MET A 1 197 ? 10.642 -8.579 0.181 1.00 90.88 197 MET A N 1
ATOM 1602 C CA . MET A 1 197 ? 9.665 -9.467 0.804 1.00 90.88 197 MET A CA 1
ATOM 1603 C C . MET A 1 197 ? 9.411 -9.091 2.262 1.00 90.88 197 MET A C 1
ATOM 1605 O O . MET A 1 197 ? 8.252 -9.013 2.671 1.00 90.88 197 MET A O 1
ATOM 1609 N N . ARG A 1 198 ? 10.462 -8.781 3.039 1.00 88.94 198 ARG A N 1
ATOM 1610 C CA . ARG A 1 198 ? 10.301 -8.233 4.398 1.00 88.94 198 ARG A CA 1
ATOM 1611 C C . ARG A 1 198 ? 9.420 -6.984 4.371 1.00 88.94 198 ARG A C 1
ATOM 1613 O O . ARG A 1 198 ? 8.473 -6.886 5.146 1.00 88.94 198 ARG A O 1
ATOM 1620 N N . ASN A 1 199 ? 9.714 -6.055 3.466 1.00 87.38 199 ASN A N 1
ATOM 1621 C CA . ASN A 1 199 ? 9.014 -4.775 3.375 1.00 87.38 199 ASN A CA 1
ATOM 1622 C C . ASN A 1 199 ? 7.519 -4.951 3.082 1.00 87.38 199 ASN A C 1
ATOM 1624 O O . ASN A 1 199 ? 6.684 -4.358 3.763 1.00 87.38 199 ASN A O 1
ATOM 1628 N N . HIS A 1 200 ? 7.163 -5.811 2.127 1.00 91.81 200 HIS A N 1
ATOM 1629 C CA . HIS A 1 200 ? 5.760 -6.137 1.871 1.00 91.81 200 HIS A CA 1
ATOM 1630 C C . HIS A 1 200 ? 5.107 -6.898 3.019 1.00 91.81 200 HIS A C 1
ATOM 1632 O O . HIS A 1 200 ? 3.940 -6.645 3.317 1.00 91.81 200 HIS A O 1
ATOM 1638 N N . SER A 1 201 ? 5.857 -7.770 3.696 1.00 91.88 201 SER A N 1
ATOM 1639 C CA . SER A 1 201 ? 5.350 -8.533 4.837 1.00 91.88 201 SER A CA 1
ATOM 1640 C C . SER A 1 201 ? 4.939 -7.627 5.993 1.00 91.88 201 SER A C 1
ATOM 1642 O O . SER A 1 201 ? 3.956 -7.934 6.651 1.00 91.88 201 SER A O 1
ATOM 1644 N N . ILE A 1 202 ? 5.620 -6.495 6.219 1.00 89.62 202 ILE A N 1
ATOM 1645 C CA . ILE A 1 202 ? 5.229 -5.515 7.250 1.00 89.62 202 ILE A CA 1
ATOM 1646 C C . ILE A 1 202 ? 3.820 -4.978 6.965 1.00 89.62 202 ILE A C 1
ATOM 1648 O O . ILE A 1 202 ? 2.935 -5.098 7.807 1.00 89.62 202 ILE A O 1
ATOM 1652 N N . PHE A 1 203 ? 3.581 -4.441 5.765 1.00 92.94 203 PHE A N 1
ATOM 1653 C CA . PHE A 1 203 ? 2.260 -3.917 5.392 1.00 92.94 203 PHE A CA 1
ATOM 1654 C C . PHE A 1 203 ? 1.192 -5.016 5.395 1.00 92.94 203 PHE A C 1
ATOM 1656 O O . PHE A 1 203 ? 0.115 -4.830 5.955 1.00 92.94 203 PHE A O 1
ATOM 1663 N N . MET A 1 204 ? 1.499 -6.172 4.800 1.00 95.69 204 MET A N 1
ATOM 1664 C CA . MET A 1 204 ? 0.590 -7.317 4.744 1.00 95.69 204 MET A CA 1
ATOM 1665 C C . MET A 1 204 ? 0.189 -7.779 6.148 1.00 95.69 204 MET A C 1
ATOM 1667 O O . MET A 1 204 ? -1.003 -7.915 6.425 1.00 95.69 204 MET A O 1
ATOM 1671 N N . GLN A 1 205 ? 1.168 -7.967 7.037 1.00 94.50 205 GLN A N 1
ATOM 1672 C CA . GLN A 1 205 ? 0.926 -8.428 8.399 1.00 94.50 205 GLN A CA 1
ATOM 1673 C C . GLN A 1 205 ? 0.158 -7.386 9.209 1.00 94.50 205 GLN A C 1
ATOM 1675 O O . GLN A 1 205 ? -0.746 -7.762 9.939 1.00 94.50 205 GLN A O 1
ATOM 1680 N N . PHE A 1 206 ? 0.438 -6.091 9.038 1.00 94.50 206 PHE A N 1
ATOM 1681 C CA . PHE A 1 206 ? -0.353 -5.043 9.683 1.00 94.50 206 PHE A CA 1
ATOM 1682 C C . PHE A 1 206 ? -1.837 -5.116 9.289 1.00 94.50 206 PHE A C 1
ATOM 1684 O O . PHE A 1 206 ? -2.706 -5.095 10.157 1.00 94.50 206 PHE A O 1
ATOM 1691 N N . PHE A 1 207 ? -2.148 -5.234 7.993 1.00 97.25 207 PHE A N 1
ATOM 1692 C CA . PHE A 1 207 ? -3.542 -5.343 7.557 1.00 97.25 207 PHE A CA 1
ATOM 1693 C C . PHE A 1 207 ? -4.193 -6.653 8.017 1.00 97.25 207 PHE A C 1
ATOM 1695 O O . PHE A 1 207 ? -5.381 -6.658 8.330 1.00 97.25 207 PHE A O 1
ATOM 1702 N N . ALA A 1 208 ? -3.428 -7.746 8.101 1.00 97.44 208 ALA A N 1
ATOM 1703 C CA . ALA A 1 208 ? -3.898 -9.004 8.676 1.00 97.44 208 ALA A CA 1
ATOM 1704 C C . ALA A 1 208 ? -4.189 -8.886 10.180 1.00 97.44 208 ALA A C 1
ATOM 1706 O O . ALA A 1 208 ? -5.199 -9.405 10.644 1.00 97.44 208 ALA A O 1
ATOM 1707 N N . ASP A 1 209 ? -3.343 -8.179 10.925 1.00 96.19 209 ASP A N 1
ATOM 1708 C CA . ASP A 1 209 ? -3.517 -7.935 12.355 1.00 96.19 209 ASP A CA 1
ATOM 1709 C C . ASP A 1 209 ? -4.729 -7.029 12.618 1.00 96.19 209 ASP A C 1
ATOM 1711 O O . ASP A 1 209 ? -5.523 -7.309 13.514 1.00 96.19 209 ASP A O 1
ATOM 1715 N N . LEU A 1 210 ? -4.932 -5.991 11.797 1.00 96.94 210 LEU A N 1
ATOM 1716 C CA . LEU A 1 210 ? -6.117 -5.132 11.863 1.00 96.94 210 LEU A CA 1
ATOM 1717 C C . LEU A 1 210 ? -7.404 -5.906 11.545 1.00 96.94 210 LEU A C 1
ATOM 1719 O O . LEU A 1 210 ? -8.385 -5.798 12.279 1.00 96.94 210 LEU A O 1
ATOM 1723 N N . GLU A 1 211 ? -7.402 -6.707 10.480 1.00 97.56 211 GLU A N 1
ATOM 1724 C CA . GLU A 1 211 ? -8.530 -7.571 10.117 1.00 97.56 211 GLU A CA 1
ATOM 1725 C C . GLU A 1 211 ? -8.848 -8.572 11.236 1.00 97.56 211 GLU A C 1
ATOM 1727 O O . GLU A 1 211 ? -9.993 -8.659 11.680 1.00 97.56 211 GLU A O 1
ATOM 1732 N N . GLY A 1 212 ? -7.825 -9.250 11.763 1.00 96.56 212 GLY A N 1
ATOM 1733 C CA . GLY A 1 212 ? -7.960 -10.200 12.862 1.00 96.56 212 GLY A CA 1
ATOM 1734 C C . GLY A 1 212 ? -8.443 -9.553 14.161 1.00 96.56 212 GLY A C 1
ATOM 1735 O O . GLY A 1 212 ? -9.290 -10.128 14.846 1.00 96.56 212 GLY A O 1
ATOM 1736 N N . TYR A 1 213 ? -7.964 -8.353 14.495 1.00 96.31 213 TYR A N 1
ATOM 1737 C CA . TYR A 1 213 ? -8.450 -7.589 15.645 1.00 96.31 213 TYR A CA 1
ATOM 1738 C C . TYR A 1 213 ? -9.948 -7.296 15.517 1.00 96.31 213 TYR A C 1
ATOM 1740 O O . TYR A 1 213 ? -10.708 -7.565 16.447 1.00 96.31 213 TYR A O 1
ATOM 1748 N N . LEU A 1 214 ? -10.391 -6.818 14.353 1.00 96.06 214 LEU A N 1
ATOM 1749 C CA . LEU A 1 214 ? -11.796 -6.488 14.101 1.00 96.06 214 LEU A CA 1
ATOM 1750 C C . LEU A 1 214 ? -12.702 -7.725 14.041 1.00 96.06 214 LEU A C 1
ATOM 1752 O O . LEU A 1 214 ? -13.860 -7.645 14.437 1.00 96.06 214 LEU A O 1
ATOM 1756 N N . ALA A 1 215 ? -12.191 -8.864 13.571 1.00 95.75 215 ALA A N 1
ATOM 1757 C CA . ALA A 1 215 ? -12.944 -10.115 13.511 1.00 95.75 215 ALA A CA 1
ATOM 1758 C C . ALA A 1 215 ? -13.151 -10.766 14.889 1.00 95.75 215 ALA A C 1
ATOM 1760 O O . ALA A 1 215 ? -14.163 -11.430 15.106 1.00 95.75 215 ALA A O 1
ATOM 1761 N N . ASN A 1 216 ? -12.192 -10.598 15.806 1.00 95.19 216 ASN A N 1
ATOM 1762 C CA . ASN A 1 216 ? -12.158 -11.318 17.085 1.00 95.19 216 ASN A CA 1
ATOM 1763 C C . ASN A 1 216 ? -12.476 -10.446 18.309 1.00 95.19 216 ASN A C 1
ATOM 1765 O O . ASN A 1 216 ? -12.536 -10.965 19.423 1.00 95.19 216 ASN A O 1
ATOM 1769 N N . THR A 1 217 ? -12.680 -9.142 18.126 1.00 93.12 217 THR A N 1
ATOM 1770 C CA . THR A 1 217 ? -13.044 -8.215 19.205 1.00 93.12 217 THR A CA 1
ATOM 1771 C C . THR A 1 217 ? -14.535 -7.930 19.153 1.00 93.12 217 THR A C 1
ATOM 1773 O O . THR A 1 217 ? -15.095 -7.693 18.080 1.00 93.12 217 THR A O 1
ATOM 1776 N N . ARG A 1 218 ? -15.198 -7.933 20.312 1.00 89.56 218 ARG A N 1
ATOM 1777 C CA . ARG A 1 218 ? -16.616 -7.574 20.370 1.00 89.56 218 ARG A CA 1
ATOM 1778 C C . ARG A 1 218 ? -16.798 -6.123 19.916 1.00 89.56 218 ARG A C 1
ATOM 1780 O O . ARG A 1 218 ? -15.965 -5.291 20.279 1.00 89.56 218 ARG A O 1
ATOM 1787 N N . PRO A 1 219 ? -17.847 -5.786 19.145 1.00 89.44 219 PRO A N 1
ATOM 1788 C CA . PRO A 1 219 ? -18.015 -4.447 18.589 1.00 89.44 219 PRO A CA 1
ATOM 1789 C C . PRO A 1 219 ? -17.841 -3.325 19.614 1.00 89.44 219 PRO A C 1
ATOM 1791 O O . PRO A 1 219 ? -17.127 -2.359 19.348 1.00 89.44 219 PRO A O 1
ATOM 1794 N N . GLU A 1 220 ? -18.429 -3.473 20.798 1.00 86.00 220 GLU A N 1
ATOM 1795 C CA . GLU A 1 220 ? -18.365 -2.528 21.913 1.00 86.00 220 GLU A CA 1
ATOM 1796 C C . GLU A 1 220 ? -16.948 -2.316 22.484 1.00 86.00 220 GLU A C 1
ATOM 1798 O O . GLU A 1 220 ? -16.652 -1.250 23.019 1.00 86.00 220 GLU A O 1
ATOM 1803 N N . GLU A 1 221 ? -16.044 -3.283 22.313 1.00 88.50 221 GLU A N 1
ATOM 1804 C CA . GLU A 1 221 ? -14.654 -3.235 22.787 1.00 88.50 221 GLU A CA 1
ATOM 1805 C C . GLU A 1 221 ? -13.672 -2.711 21.731 1.00 88.50 221 GLU A C 1
ATOM 1807 O O . GLU A 1 221 ? -12.526 -2.392 22.060 1.00 88.50 221 GLU A O 1
ATOM 1812 N N . VAL A 1 222 ? -14.101 -2.605 20.467 1.00 89.94 222 VAL A N 1
ATOM 1813 C CA . VAL A 1 222 ? -13.256 -2.100 19.380 1.00 89.94 222 VAL A CA 1
ATOM 1814 C C . VAL A 1 222 ? -12.887 -0.642 19.640 1.00 89.94 222 VAL A C 1
ATOM 1816 O O . VAL A 1 222 ? -13.757 0.224 19.764 1.00 89.94 222 VAL A O 1
ATOM 1819 N N . LYS A 1 223 ? -11.580 -0.374 19.665 1.00 88.31 223 LYS A N 1
ATOM 1820 C CA . LYS A 1 223 ? -10.982 0.962 19.719 1.00 88.31 223 LYS A CA 1
ATOM 1821 C C . LYS A 1 223 ? -10.074 1.117 18.513 1.00 88.31 223 LYS A C 1
ATOM 1823 O O . LYS A 1 223 ? -9.232 0.261 18.282 1.00 88.31 223 LYS A O 1
ATOM 1828 N N . LEU A 1 224 ? -10.238 2.203 17.762 1.00 90.38 224 LEU A N 1
ATOM 1829 C CA . LEU A 1 224 ? -9.443 2.483 16.570 1.00 90.38 224 LEU A CA 1
ATOM 1830 C C . LEU A 1 224 ? -8.723 3.817 16.729 1.00 90.38 224 LEU A C 1
ATOM 1832 O O . LEU A 1 224 ? -9.301 4.876 16.525 1.00 90.38 224 LEU A O 1
ATOM 1836 N N . ASN A 1 225 ? -7.446 3.752 17.094 1.00 90.75 225 ASN A N 1
ATOM 1837 C CA . ASN A 1 225 ? -6.546 4.897 17.049 1.00 90.75 225 ASN A CA 1
ATOM 1838 C C . ASN A 1 225 ? -5.548 4.703 15.906 1.00 90.75 225 ASN A C 1
ATOM 1840 O O . ASN A 1 225 ? -4.539 4.025 16.084 1.00 90.75 225 ASN A O 1
ATOM 1844 N N . PHE A 1 226 ? -5.810 5.305 14.745 1.00 90.88 226 PHE A N 1
ATOM 1845 C CA . PHE A 1 226 ? -4.944 5.150 13.572 1.00 90.88 226 PHE A CA 1
ATOM 1846 C C . PHE A 1 226 ? -3.548 5.769 13.752 1.00 90.88 226 PHE A C 1
ATOM 1848 O O . PHE A 1 226 ? -2.611 5.396 13.045 1.00 90.88 226 PHE A O 1
ATOM 1855 N N . TYR A 1 227 ? -3.380 6.662 14.730 1.00 89.88 227 TYR A N 1
ATOM 1856 C CA . TYR A 1 227 ? -2.087 7.244 15.076 1.00 89.88 227 TYR A CA 1
ATOM 1857 C C . TYR A 1 227 ? -1.261 6.364 16.014 1.00 89.88 227 TYR A C 1
ATOM 1859 O O . TYR A 1 227 ? -0.052 6.558 16.071 1.00 89.88 227 TYR A O 1
ATOM 1867 N N . ASP A 1 228 ? -1.875 5.401 16.716 1.00 88.62 228 ASP A N 1
ATOM 1868 C CA . ASP A 1 228 ? -1.181 4.399 17.532 1.00 88.62 228 ASP A CA 1
ATOM 1869 C C . ASP A 1 228 ? -1.933 3.067 17.578 1.00 88.62 228 ASP A C 1
ATOM 1871 O O . ASP A 1 228 ? -2.816 2.854 18.406 1.00 88.62 228 ASP A O 1
ATOM 1875 N N . MET A 1 229 ? -1.529 2.150 16.696 1.00 87.50 229 MET A N 1
ATOM 1876 C CA . MET A 1 229 ? -2.097 0.805 16.566 1.00 87.50 229 MET A CA 1
ATOM 1877 C C . MET A 1 229 ? -1.196 -0.286 17.155 1.00 87.50 229 MET A C 1
ATOM 1879 O O . MET A 1 229 ? -1.316 -1.454 16.808 1.00 87.50 229 MET A O 1
ATOM 1883 N N . ARG A 1 230 ? -0.297 0.037 18.090 1.00 87.56 230 ARG A N 1
ATOM 1884 C CA . ARG A 1 230 ? 0.591 -0.990 18.671 1.00 87.56 230 ARG A CA 1
ATOM 1885 C C . ARG A 1 230 ? -0.153 -2.094 19.429 1.00 87.56 230 ARG A C 1
ATOM 1887 O O . ARG A 1 230 ? 0.378 -3.187 19.596 1.00 87.56 230 ARG A O 1
ATOM 1894 N N . TYR A 1 231 ? -1.377 -1.821 19.883 1.00 84.94 231 TYR A N 1
ATOM 1895 C CA . TYR A 1 231 ? -2.204 -2.774 20.626 1.00 84.94 231 TYR A CA 1
ATOM 1896 C C . TYR A 1 231 ? -2.698 -3.958 19.779 1.00 84.94 231 TYR A C 1
ATOM 1898 O O . TYR A 1 231 ? -3.056 -4.979 20.361 1.00 84.94 231 TYR A O 1
ATOM 1906 N N . LEU A 1 232 ? -2.711 -3.843 18.444 1.00 88.75 232 LEU A N 1
ATOM 1907 C CA . LEU A 1 232 ? -3.090 -4.941 17.544 1.00 88.75 232 LEU A CA 1
ATOM 1908 C C . LEU A 1 232 ? -1.884 -5.693 16.959 1.00 88.75 232 LEU A C 1
ATOM 1910 O O . LEU A 1 232 ? -2.077 -6.708 16.303 1.00 88.75 232 LEU A O 1
ATOM 1914 N N . GLU A 1 233 ? -0.647 -5.237 17.203 1.00 86.62 233 GLU A N 1
ATOM 1915 C CA . GLU A 1 233 ? 0.558 -5.850 16.628 1.00 86.62 233 GLU A CA 1
ATOM 1916 C C . GLU A 1 233 ? 0.771 -7.285 17.137 1.00 86.62 233 GLU A C 1
ATOM 1918 O O . GLU A 1 233 ? 1.052 -7.524 18.320 1.00 86.62 233 GLU A O 1
ATOM 1923 N N . SER A 1 234 ? 0.721 -8.247 16.217 1.00 85.88 234 SER A N 1
ATOM 1924 C CA . SER A 1 234 ? 1.052 -9.643 16.484 1.00 85.88 234 SER A CA 1
ATOM 1925 C C . SER A 1 234 ? 2.549 -9.844 16.746 1.00 85.88 234 SER A C 1
ATOM 1927 O O . SER A 1 234 ? 3.407 -9.044 16.364 1.00 85.88 234 SER A O 1
ATOM 1929 N N . GLU A 1 235 ? 2.904 -10.987 17.336 1.00 85.12 235 GLU A N 1
ATOM 1930 C CA . GLU A 1 235 ? 4.310 -11.392 17.468 1.00 85.12 235 GLU A CA 1
ATOM 1931 C C . GLU A 1 235 ? 5.009 -11.555 16.109 1.00 85.12 235 GLU A C 1
ATOM 1933 O O . GLU A 1 235 ? 6.219 -11.358 16.008 1.00 85.12 235 GLU A O 1
ATOM 1938 N N . ALA A 1 236 ? 4.261 -11.891 15.053 1.00 83.38 236 ALA A N 1
ATOM 1939 C CA . ALA A 1 236 ? 4.792 -11.933 13.695 1.00 83.38 236 ALA A CA 1
ATOM 1940 C C . ALA A 1 236 ? 5.180 -10.527 13.217 1.00 83.38 236 ALA A C 1
ATOM 1942 O O . ALA A 1 236 ? 6.302 -10.331 12.749 1.00 83.38 236 ALA A O 1
ATOM 1943 N N . PHE A 1 237 ? 4.303 -9.538 13.410 1.00 83.12 237 PHE A N 1
ATOM 1944 C CA . PHE A 1 237 ? 4.581 -8.148 13.055 1.00 83.12 237 PHE A CA 1
ATOM 1945 C C . PHE A 1 237 ? 5.801 -7.596 13.800 1.00 83.12 237 PHE A C 1
ATOM 1947 O O . PHE A 1 237 ? 6.703 -7.019 13.189 1.00 83.12 237 PHE A O 1
ATOM 1954 N N . LYS A 1 238 ? 5.889 -7.852 15.110 1.00 80.81 238 LYS A N 1
ATOM 1955 C CA . LYS A 1 238 ? 7.028 -7.420 15.935 1.00 80.81 238 LYS A CA 1
ATOM 1956 C C . LYS A 1 238 ? 8.360 -8.004 15.467 1.00 80.81 238 LYS A C 1
ATOM 1958 O O . LYS A 1 238 ? 9.363 -7.310 15.538 1.00 80.81 238 LYS A O 1
ATOM 1963 N N . LYS A 1 239 ? 8.381 -9.250 14.976 1.00 80.19 239 LYS A N 1
ATOM 1964 C CA . LYS A 1 239 ? 9.595 -9.899 14.440 1.00 80.19 239 LYS A CA 1
ATOM 1965 C C . LYS A 1 239 ? 10.022 -9.370 13.071 1.00 80.19 239 LYS A C 1
ATOM 1967 O O . LYS A 1 239 ? 11.176 -9.551 12.692 1.00 80.19 239 LYS A O 1
ATOM 1972 N N . LEU A 1 240 ? 9.100 -8.778 12.310 1.00 75.38 240 LEU A N 1
ATOM 1973 C CA . LEU A 1 240 ? 9.401 -8.174 11.012 1.00 75.38 240 LEU A CA 1
ATOM 1974 C C . LEU A 1 240 ? 10.042 -6.787 11.160 1.00 75.38 240 LEU A C 1
ATOM 1976 O O . LEU A 1 240 ? 10.797 -6.378 10.273 1.00 75.38 240 LEU A O 1
ATOM 1980 N N . ARG A 1 241 ? 9.756 -6.081 12.260 1.00 68.31 241 ARG A N 1
ATOM 1981 C CA . ARG A 1 241 ? 10.338 -4.777 12.608 1.00 68.31 241 ARG A CA 1
ATOM 1982 C C . ARG A 1 241 ? 11.762 -4.905 13.124 1.00 68.31 241 ARG A C 1
ATOM 1984 O O . ARG A 1 241 ? 12.555 -4.041 12.696 1.00 68.31 241 ARG A O 1
#